Protein AF-A0A4R5AQW0-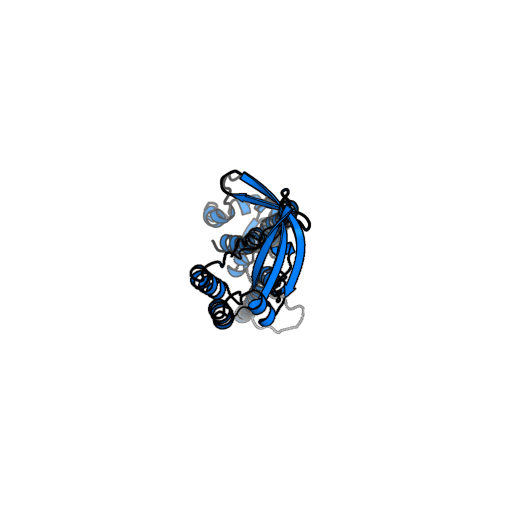F1 (afdb_monomer)

Organism: NCBI:txid705336

Solvent-accessible surface area (backbone atoms only — not comparable to full-atom values): 17988 Å² total; per-residue (Å²): 107,70,70,56,51,51,50,50,62,63,46,45,57,55,53,49,54,60,71,70,40,85,82,64,54,72,66,58,53,50,68,53,48,53,55,51,53,49,48,66,60,48,47,62,52,49,53,45,39,51,28,26,30,75,65,12,25,37,74,69,36,50,72,71,39,31,26,39,14,22,55,91,70,68,70,46,50,48,32,64,71,30,39,45,58,43,71,71,70,82,83,64,92,56,94,53,61,87,72,50,57,78,68,48,36,73,80,29,90,87,74,52,35,26,71,44,27,61,71,31,48,29,35,77,41,70,57,69,70,75,76,74,75,76,80,83,80,70,94,72,70,97,63,86,83,56,70,66,63,59,53,49,51,46,53,56,48,52,52,53,50,50,53,50,51,53,50,51,50,48,52,52,48,53,49,49,51,50,62,67,41,46,61,56,51,50,50,52,58,68,56,52,75,65,65,74,69,70,74,66,94,46,70,68,75,81,38,96,44,95,50,51,46,77,50,76,58,96,93,42,78,50,59,29,37,60,76,48,74,47,77,28,85,30,48,66,40,38,43,72,73,39,93,44,73,67,49,34,53,41,43,61,74,41,44,35,45,14,24,39,42,37,36,29,32,36,87,87,69,46,49,36,53,42,55,50,77,39,44,92,43,71,66,38,47,54,51,40,54,62,59,52,72,74,55,78,82,79,78,57,97,69,86,50,63,77,55,88,61,128

Radius of gyration: 38.66 Å; Cα contacts (8 Å, |Δi|>4): 312; chains: 1; bounding box: 89×37×103 Å

Sequence (310 aa):
MVAFLVVLAAVSPVYAVVLLADGASATVIVWVTLPIVLVGMVCPFLLRVGGIVWWGCTIGQRVAGIRVVQEEDGTRAPGWRRSFRRYVLPRSTSSFALISDPWQHRDDKRLGQCLHDRRANTVVVRAQAPPAPAESGRLSAVGTPGSFAADDHVRRWEARERKRRTALGSVLGTLGVAVLSAPFAAVLLRSGSSSFGEPAFEVNTFYDDDVRFENRFGGRSETYERTAAKVLDDEEGCLAGAASGQARDVLRRDGCEGRIEVAFRTMGGVLVSSHVLKFADAASAGDARRRLRHTEPISSSGGLSDAVVL

pLDDT: mean 73.28, std 16.48, range [36.66, 96.0]

Structure (mmCIF, N/CA/C/O backbone):
data_AF-A0A4R5AQW0-F1
#
_entry.id   AF-A0A4R5AQW0-F1
#
loop_
_atom_site.group_PDB
_atom_site.id
_atom_site.type_symbol
_atom_site.label_atom_id
_atom_site.label_alt_id
_atom_site.label_comp_id
_atom_site.label_asym_id
_atom_site.label_entity_id
_atom_site.label_seq_id
_atom_site.pdbx_PDB_ins_code
_atom_site.Cartn_x
_atom_site.Cartn_y
_atom_site.Cartn_z
_atom_site.occupancy
_atom_site.B_iso_or_equiv
_atom_site.auth_seq_id
_atom_site.auth_comp_id
_atom_site.auth_asym_id
_atom_site.auth_atom_id
_atom_site.pdbx_PDB_model_num
ATOM 1 N N . MET A 1 1 ? -0.539 -8.806 22.944 1.00 37.59 1 MET A N 1
ATOM 2 C CA . MET A 1 1 ? -0.574 -9.511 21.644 1.00 37.59 1 MET A CA 1
ATOM 3 C C . MET A 1 1 ? -1.529 -8.860 20.646 1.00 37.59 1 MET A C 1
ATOM 5 O O . MET A 1 1 ? -1.038 -8.355 19.655 1.00 37.59 1 MET A O 1
ATOM 9 N N . VAL A 1 2 ? -2.842 -8.762 20.908 1.00 42.22 2 VAL A N 1
ATOM 10 C CA . VAL A 1 2 ? -3.813 -8.169 19.951 1.00 42.22 2 VAL A CA 1
ATOM 11 C C . VAL A 1 2 ? -3.494 -6.713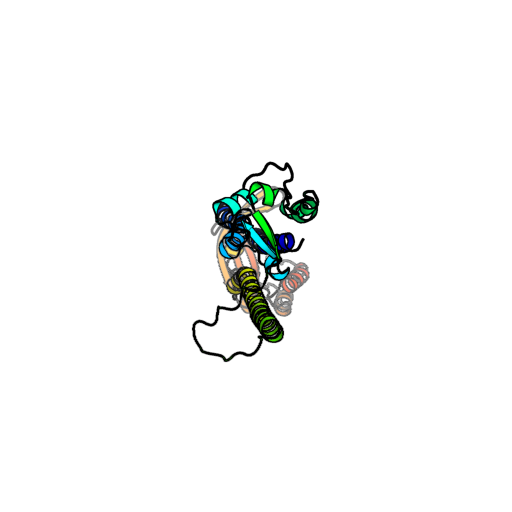 19.587 1.00 42.22 2 VAL A C 1
ATOM 13 O O . VAL A 1 2 ? -3.417 -6.391 18.414 1.00 42.22 2 VAL A O 1
ATOM 16 N N . ALA A 1 3 ? -3.215 -5.842 20.563 1.00 46.69 3 ALA A N 1
ATOM 17 C CA . ALA A 1 3 ? -2.832 -4.452 20.276 1.00 46.69 3 ALA A CA 1
ATOM 18 C C . ALA A 1 3 ? -1.516 -4.342 19.479 1.00 46.69 3 ALA A C 1
ATOM 20 O O . ALA A 1 3 ? -1.390 -3.480 18.621 1.00 46.69 3 ALA A O 1
ATOM 21 N N . PHE A 1 4 ? -0.564 -5.246 19.727 1.00 45.44 4 PHE A N 1
ATOM 22 C CA . PHE A 1 4 ? 0.693 -5.322 18.979 1.00 45.44 4 PHE A CA 1
ATOM 23 C C . PHE A 1 4 ? 0.454 -5.788 17.539 1.00 45.44 4 PHE A C 1
ATOM 25 O O . PHE A 1 4 ? 0.972 -5.172 16.622 1.00 45.44 4 PHE A O 1
ATOM 32 N N . LEU A 1 5 ? -0.399 -6.797 17.330 1.00 49.59 5 LEU A N 1
ATOM 33 C CA . LEU A 1 5 ? -0.810 -7.254 15.999 1.00 49.59 5 LEU A CA 1
ATOM 34 C C . LEU A 1 5 ? -1.594 -6.185 15.232 1.00 49.59 5 LEU A C 1
ATOM 36 O O . LEU A 1 5 ? -1.398 -6.054 14.034 1.00 49.59 5 LEU A O 1
ATOM 40 N N . VAL A 1 6 ? -2.430 -5.389 15.905 1.00 55.88 6 VAL A N 1
ATOM 41 C CA . VAL A 1 6 ? -3.140 -4.258 15.284 1.00 55.88 6 VAL A CA 1
ATOM 42 C C . VAL A 1 6 ? -2.162 -3.167 14.854 1.00 55.88 6 VAL A C 1
ATOM 44 O O . VAL A 1 6 ? -2.287 -2.652 13.751 1.00 55.88 6 VAL A O 1
ATOM 47 N N . VAL A 1 7 ? -1.162 -2.842 15.678 1.00 57.59 7 VAL A N 1
ATOM 48 C CA . VAL A 1 7 ? -0.108 -1.886 15.302 1.00 57.59 7 VAL A CA 1
ATOM 49 C C . VAL A 1 7 ? 0.741 -2.440 14.157 1.00 57.59 7 VAL A C 1
ATOM 51 O O . VAL A 1 7 ? 0.992 -1.728 13.196 1.00 57.59 7 VAL A O 1
ATOM 54 N N . LEU A 1 8 ? 1.128 -3.714 14.203 1.00 55.62 8 LEU A N 1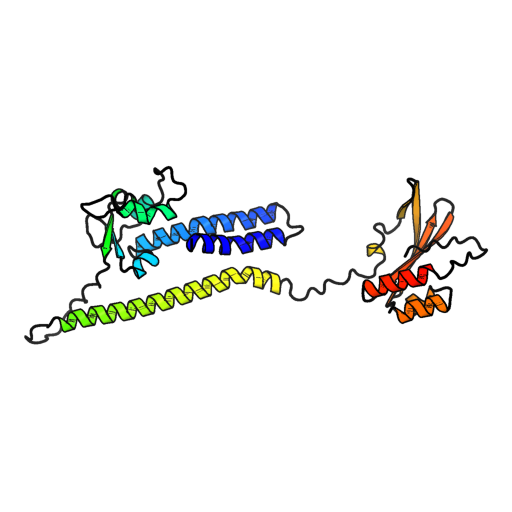
ATOM 55 C CA . LEU A 1 8 ? 1.942 -4.346 13.164 1.00 55.62 8 LEU A CA 1
ATOM 56 C C . LEU A 1 8 ? 1.177 -4.465 11.835 1.00 55.62 8 LEU A C 1
ATOM 58 O O . LEU A 1 8 ? 1.738 -4.181 10.785 1.00 55.62 8 LEU A O 1
ATOM 62 N N . ALA A 1 9 ? -0.120 -4.777 11.882 1.00 57.00 9 ALA A N 1
ATOM 63 C CA . ALA A 1 9 ? -1.012 -4.776 10.723 1.00 57.00 9 ALA A CA 1
ATOM 64 C C . ALA A 1 9 ? -1.325 -3.362 10.206 1.00 57.00 9 ALA A C 1
ATOM 66 O O . ALA A 1 9 ? -1.586 -3.205 9.022 1.00 57.00 9 ALA A O 1
ATOM 67 N N . ALA A 1 10 ? -1.279 -2.331 11.056 1.00 59.00 10 ALA A N 1
ATOM 68 C CA . ALA A 1 10 ? -1.427 -0.935 10.639 1.00 59.00 10 ALA A CA 1
ATOM 69 C C . ALA A 1 10 ? -0.134 -0.345 10.052 1.00 59.00 10 ALA A C 1
ATOM 71 O O . ALA A 1 10 ? -0.189 0.513 9.178 1.00 59.00 10 ALA A O 1
ATOM 72 N N . VAL A 1 11 ? 1.029 -0.818 10.507 1.00 61.03 11 VAL A N 1
ATOM 73 C CA . VAL A 1 11 ? 2.354 -0.383 10.035 1.00 61.03 11 VAL A CA 1
ATOM 74 C C . VAL A 1 11 ? 2.819 -1.198 8.816 1.00 61.03 11 VAL A C 1
ATOM 76 O O . VAL A 1 11 ? 3.555 -0.687 7.978 1.00 61.03 11 VAL A O 1
ATOM 79 N N . SER A 1 12 ? 2.348 -2.436 8.650 1.00 64.94 12 SER A N 1
ATOM 80 C CA . SER A 1 12 ? 2.684 -3.316 7.517 1.00 64.94 12 SER A CA 1
ATOM 81 C C . SER A 1 12 ? 2.346 -2.732 6.129 1.00 64.94 12 SER A C 1
ATOM 83 O O . SER A 1 12 ? 3.207 -2.820 5.253 1.00 64.94 12 SER A O 1
ATOM 85 N N . PRO A 1 13 ? 1.195 -2.066 5.904 1.00 62.44 13 PRO A N 1
ATOM 86 C CA . PRO A 1 13 ? 0.902 -1.390 4.641 1.00 62.44 13 PRO A CA 1
ATOM 87 C C . PRO A 1 13 ? 1.877 -0.246 4.350 1.00 62.44 13 PRO A C 1
ATOM 89 O O . PRO A 1 13 ? 2.212 -0.006 3.198 1.00 62.44 13 PRO A O 1
ATOM 92 N N . VAL A 1 14 ? 2.377 0.435 5.388 1.00 60.66 14 VAL A N 1
ATOM 93 C CA . VAL A 1 14 ? 3.377 1.506 5.249 1.00 60.66 14 VAL A CA 1
ATOM 94 C C . VAL A 1 14 ? 4.700 0.931 4.760 1.00 60.66 14 VAL A C 1
ATOM 96 O O . VAL A 1 14 ? 5.293 1.468 3.832 1.00 60.66 14 VAL A O 1
ATOM 99 N N . TYR A 1 15 ? 5.130 -0.193 5.336 1.00 61.12 15 TYR A N 1
ATOM 100 C CA . TYR A 1 15 ? 6.309 -0.916 4.860 1.00 61.12 15 TYR A CA 1
ATOM 101 C C . TYR A 1 15 ? 6.132 -1.415 3.425 1.00 61.12 15 TYR A C 1
ATOM 103 O O . TYR A 1 15 ? 7.055 -1.281 2.633 1.00 61.12 15 TYR A O 1
ATOM 111 N N . ALA A 1 16 ? 4.954 -1.930 3.069 1.00 61.50 16 ALA A N 1
ATOM 112 C CA . ALA A 1 16 ? 4.670 -2.369 1.705 1.00 61.50 16 ALA A CA 1
ATOM 113 C C . ALA A 1 16 ? 4.720 -1.205 0.701 1.00 61.50 16 ALA A C 1
ATOM 115 O O . ALA A 1 16 ? 5.332 -1.344 -0.349 1.00 61.50 16 ALA A O 1
ATOM 116 N N . VAL A 1 17 ? 4.153 -0.040 1.033 1.00 62.12 17 VAL A N 1
ATOM 117 C CA . VAL A 1 17 ? 4.200 1.157 0.171 1.00 62.12 17 VAL A CA 1
ATOM 118 C C . VAL A 1 17 ? 5.627 1.685 0.011 1.00 62.12 17 VAL A C 1
ATOM 120 O O . VAL A 1 17 ? 5.999 2.086 -1.085 1.00 62.12 17 VAL A O 1
ATOM 123 N N . VAL A 1 18 ? 6.440 1.662 1.071 1.00 62.09 18 VAL A N 1
ATOM 124 C CA . VAL A 1 18 ? 7.854 2.070 1.001 1.00 62.09 18 VAL A CA 1
ATOM 125 C C . VAL A 1 18 ? 8.688 1.079 0.186 1.00 62.09 18 VAL A C 1
ATOM 127 O O . VAL A 1 18 ? 9.549 1.509 -0.570 1.00 62.09 18 VAL A O 1
ATOM 130 N N . LEU A 1 19 ? 8.423 -0.226 0.306 1.00 62.66 19 LEU A N 1
ATOM 131 C CA . LEU A 1 19 ? 9.128 -1.273 -0.444 1.00 62.66 19 LEU A CA 1
ATOM 132 C C . LEU A 1 19 ? 8.711 -1.350 -1.919 1.00 62.66 19 LEU A C 1
ATOM 134 O O . LEU A 1 19 ? 9.511 -1.774 -2.740 1.00 62.66 19 LEU A O 1
ATOM 138 N N . LEU A 1 20 ? 7.477 -0.965 -2.256 1.00 63.91 20 LEU A N 1
ATOM 139 C CA . LEU A 1 20 ? 6.964 -0.970 -3.634 1.00 63.91 20 LEU A CA 1
ATOM 140 C C . LEU A 1 20 ? 7.275 0.321 -4.401 1.00 63.91 20 LEU A C 1
ATOM 142 O O . LEU A 1 20 ? 7.032 0.395 -5.603 1.00 63.91 20 LEU A O 1
ATOM 146 N N . ALA A 1 21 ? 7.781 1.349 -3.723 1.00 65.81 21 ALA A N 1
ATOM 147 C CA . ALA A 1 21 ? 8.131 2.616 -4.340 1.00 65.81 21 ALA A CA 1
ATOM 148 C C . ALA A 1 21 ? 9.601 2.624 -4.787 1.00 65.81 21 ALA A C 1
ATOM 150 O O . ALA A 1 21 ? 10.400 3.425 -4.295 1.00 65.81 21 ALA A O 1
ATOM 151 N N . ASP A 1 22 ? 9.951 1.753 -5.736 1.00 56.34 22 ASP A N 1
ATOM 152 C CA . ASP A 1 22 ? 11.214 1.870 -6.468 1.00 56.34 22 ASP A CA 1
ATOM 153 C C . ASP A 1 22 ? 11.232 3.235 -7.179 1.00 56.34 22 ASP A C 1
ATOM 155 O O . ASP A 1 22 ? 10.444 3.505 -8.084 1.00 56.34 22 ASP A O 1
ATOM 159 N N . GLY A 1 23 ? 12.080 4.148 -6.697 1.00 63.81 23 GLY A N 1
ATOM 160 C CA . GLY A 1 23 ? 12.213 5.512 -7.224 1.00 63.81 23 GLY A CA 1
ATOM 161 C C . GLY A 1 23 ? 11.560 6.626 -6.396 1.00 63.81 23 GLY A C 1
ATOM 162 O O . GLY A 1 23 ? 11.672 7.795 -6.772 1.00 63.81 23 GLY A O 1
ATOM 163 N N . ALA A 1 24 ? 10.925 6.338 -5.252 1.00 65.56 24 ALA A N 1
ATOM 164 C CA . ALA A 1 24 ? 10.517 7.415 -4.347 1.00 65.56 24 ALA A CA 1
ATOM 165 C C . ALA A 1 24 ? 11.749 8.100 -3.739 1.00 65.56 24 ALA A C 1
ATOM 167 O O . ALA A 1 24 ? 12.610 7.460 -3.135 1.00 65.56 24 ALA A O 1
ATOM 168 N N . SER A 1 25 ? 11.820 9.428 -3.859 1.00 75.12 25 SER A N 1
ATOM 169 C CA . SER A 1 25 ? 12.875 10.189 -3.195 1.00 75.12 25 SER A CA 1
ATOM 170 C C . SER A 1 25 ? 12.789 9.989 -1.678 1.00 75.12 25 SER A C 1
ATOM 172 O O . SER A 1 25 ? 11.696 9.921 -1.104 1.00 75.12 25 SER A O 1
ATOM 174 N N . ALA A 1 26 ? 13.944 9.922 -1.008 1.00 73.81 26 ALA A N 1
ATOM 175 C CA . ALA A 1 26 ? 14.030 9.734 0.445 1.00 73.81 26 ALA A CA 1
ATOM 176 C C . ALA A 1 26 ? 13.137 10.723 1.223 1.00 73.81 26 ALA A C 1
ATOM 178 O O . ALA A 1 26 ? 12.555 10.381 2.252 1.00 73.81 26 ALA A O 1
ATOM 179 N N . THR A 1 27 ? 12.957 11.929 0.683 1.00 74.62 27 THR A N 1
ATOM 180 C CA . THR A 1 27 ? 12.070 12.968 1.209 1.00 74.62 27 THR A CA 1
ATOM 181 C C . THR A 1 27 ? 10.608 12.513 1.279 1.00 74.62 27 THR A C 1
ATOM 183 O O . THR A 1 27 ? 9.972 12.691 2.315 1.00 74.62 27 THR A O 1
ATOM 186 N N . VAL A 1 28 ? 10.069 11.888 0.226 1.00 72.06 28 VAL A N 1
ATOM 187 C CA . VAL A 1 28 ? 8.672 11.409 0.201 1.00 72.06 28 VAL A CA 1
ATOM 188 C C . VAL A 1 28 ? 8.462 10.306 1.234 1.00 72.06 28 VAL A C 1
ATOM 190 O O . VAL A 1 28 ? 7.475 10.330 1.969 1.00 72.06 28 VAL A O 1
ATOM 193 N N . ILE A 1 29 ? 9.421 9.384 1.351 1.00 72.12 29 ILE A N 1
ATOM 194 C CA . ILE A 1 29 ? 9.368 8.303 2.340 1.00 72.12 29 ILE A CA 1
ATOM 195 C C . ILE A 1 29 ? 9.302 8.887 3.753 1.00 72.12 29 ILE A C 1
ATOM 197 O O . ILE A 1 29 ? 8.426 8.501 4.523 1.00 72.12 29 ILE A O 1
ATOM 201 N N . VAL A 1 30 ? 10.157 9.856 4.096 1.00 75.44 30 VAL A N 1
ATOM 202 C CA . VAL A 1 30 ? 10.163 10.485 5.430 1.00 75.44 30 VAL A CA 1
ATOM 203 C C . VAL A 1 30 ? 8.849 11.218 5.719 1.00 75.44 30 VAL A C 1
ATOM 205 O O . VAL A 1 30 ? 8.270 11.029 6.789 1.00 75.44 30 VAL A O 1
ATOM 208 N N . TRP A 1 31 ? 8.339 12.004 4.767 1.00 73.56 31 TRP A N 1
ATOM 209 C CA . TRP A 1 31 ? 7.099 12.767 4.955 1.00 73.56 31 TRP A CA 1
ATOM 210 C C . TRP A 1 31 ? 5.847 11.898 5.070 1.00 73.56 31 TRP A C 1
ATOM 212 O O . TRP A 1 31 ? 4.882 12.329 5.693 1.00 73.56 31 TRP A O 1
ATOM 222 N N . VAL A 1 32 ? 5.848 10.685 4.515 1.00 71.56 32 VAL A N 1
ATOM 223 C CA . VAL A 1 32 ? 4.720 9.748 4.637 1.00 71.56 32 VAL A CA 1
ATOM 224 C C . VAL A 1 32 ? 4.870 8.857 5.870 1.00 71.56 32 VAL A C 1
ATOM 226 O O . VAL A 1 32 ? 3.918 8.674 6.627 1.00 71.56 32 VAL A O 1
ATOM 229 N N . THR A 1 33 ? 6.063 8.318 6.116 1.00 70.19 33 THR A N 1
ATOM 230 C CA . THR A 1 33 ? 6.290 7.374 7.220 1.00 70.19 33 THR A CA 1
ATOM 231 C C . THR A 1 33 ? 6.216 8.047 8.585 1.00 70.19 33 THR A C 1
ATOM 233 O O . THR A 1 33 ? 5.568 7.510 9.486 1.00 70.19 33 THR A O 1
ATOM 236 N N . LEU A 1 34 ? 6.814 9.232 8.751 1.00 74.50 34 LEU A N 1
ATOM 237 C CA . LEU A 1 34 ? 6.892 9.900 10.050 1.00 74.50 34 LEU A CA 1
ATOM 238 C C . LEU A 1 34 ? 5.502 10.237 10.628 1.00 74.50 34 LEU A C 1
ATOM 240 O O . LEU A 1 34 ? 5.255 9.873 11.782 1.00 74.50 34 LEU A O 1
ATOM 244 N N . PRO A 1 35 ? 4.555 10.844 9.880 1.00 72.50 35 PRO A N 1
ATOM 245 C CA . PRO A 1 35 ? 3.215 11.103 10.399 1.00 72.50 35 PRO A CA 1
ATOM 246 C C . PRO A 1 35 ? 2.447 9.824 10.700 1.00 72.50 35 PRO A C 1
ATOM 248 O O . PRO A 1 35 ? 1.750 9.777 11.707 1.00 72.50 35 PRO A O 1
ATOM 251 N N . ILE A 1 36 ? 2.577 8.777 9.877 1.00 74.88 36 ILE A N 1
ATOM 252 C CA . ILE A 1 36 ? 1.848 7.525 10.114 1.00 74.88 36 ILE A CA 1
ATOM 253 C C . ILE A 1 36 ? 2.347 6.848 11.388 1.00 74.88 36 ILE A C 1
ATOM 255 O O . ILE A 1 36 ? 1.540 6.410 12.207 1.00 74.88 36 ILE A O 1
ATOM 259 N N . VAL A 1 37 ? 3.663 6.812 11.600 1.00 72.25 37 VAL A N 1
ATOM 260 C CA . VAL A 1 37 ? 4.253 6.299 12.840 1.00 72.25 37 VAL A CA 1
ATOM 261 C C . VAL A 1 37 ? 3.799 7.141 14.035 1.00 72.25 37 VAL A C 1
ATOM 263 O O . VAL A 1 37 ? 3.365 6.586 15.047 1.00 72.25 37 VAL A O 1
ATOM 266 N N . LEU A 1 38 ? 3.822 8.471 13.912 1.00 74.00 38 LEU A N 1
ATOM 267 C CA . LEU A 1 38 ? 3.390 9.381 14.973 1.00 74.00 38 LEU A CA 1
ATOM 268 C C . LEU A 1 38 ? 1.904 9.190 15.316 1.00 74.00 38 LEU A C 1
ATOM 270 O O . LEU A 1 38 ? 1.560 9.031 16.483 1.00 74.00 38 LEU A O 1
ATOM 274 N N . VAL A 1 39 ? 1.028 9.120 14.314 1.00 74.75 39 VAL A N 1
ATOM 275 C CA . VAL A 1 39 ? -0.406 8.834 14.474 1.00 74.75 39 VAL A CA 1
ATOM 276 C C . VAL A 1 39 ? -0.610 7.447 15.086 1.00 74.75 39 VAL A C 1
ATOM 278 O O . VAL A 1 39 ? -1.370 7.307 16.043 1.00 74.75 39 VAL A O 1
ATOM 281 N N . GLY A 1 40 ? 0.115 6.432 14.613 1.00 71.25 40 GLY A N 1
ATOM 282 C CA . GLY A 1 40 ? 0.054 5.062 15.123 1.00 71.25 40 GLY A CA 1
ATOM 283 C C . GLY A 1 40 ? 0.466 4.934 16.592 1.00 71.25 40 GLY A C 1
ATOM 284 O O . GLY A 1 40 ? -0.117 4.131 17.319 1.00 71.25 40 GLY A O 1
ATOM 285 N N . MET A 1 41 ? 1.414 5.750 17.062 1.00 72.50 41 MET A N 1
ATOM 286 C CA . MET A 1 41 ? 1.800 5.797 18.477 1.00 72.50 41 MET A CA 1
ATOM 287 C C . MET A 1 41 ? 0.848 6.654 19.323 1.00 72.50 41 MET A C 1
ATOM 289 O O . MET A 1 41 ? 0.464 6.259 20.427 1.00 72.50 41 MET A O 1
ATOM 293 N N . VAL A 1 42 ? 0.452 7.827 18.822 1.00 75.75 42 VAL A N 1
ATOM 294 C CA . VAL A 1 42 ? -0.292 8.833 19.593 1.00 75.75 42 VAL A CA 1
ATOM 295 C C . VAL A 1 42 ? -1.786 8.506 19.671 1.00 75.75 42 VAL A C 1
ATOM 297 O O . VAL A 1 42 ? -2.387 8.648 20.738 1.00 75.75 42 VAL A O 1
ATOM 300 N N . CYS A 1 43 ? -2.412 8.023 18.595 1.00 77.69 43 CYS A N 1
ATOM 301 C CA . CYS A 1 43 ? -3.856 7.767 18.576 1.00 77.69 43 CYS A CA 1
ATOM 302 C C . CYS A 1 43 ? -4.316 6.716 19.596 1.00 77.69 43 CYS A C 1
ATOM 304 O O . CYS A 1 43 ? -5.267 7.007 20.323 1.00 77.69 43 CYS A O 1
ATOM 306 N N . PRO A 1 44 ? -3.684 5.533 19.735 1.00 76.75 44 PRO A N 1
ATOM 307 C CA . PRO A 1 44 ? -4.099 4.556 20.743 1.00 76.75 44 PRO A CA 1
ATOM 308 C C . PRO A 1 44 ? -4.009 5.117 22.163 1.00 76.75 44 PRO A C 1
ATOM 310 O O . PRO A 1 44 ? -4.878 4.855 22.999 1.00 76.75 44 PRO A O 1
ATOM 313 N N . PHE A 1 45 ? -2.983 5.929 22.425 1.00 77.88 45 PHE A N 1
ATOM 314 C CA . PHE A 1 45 ? -2.805 6.607 23.698 1.00 77.88 45 PHE A CA 1
ATOM 315 C C . PHE A 1 45 ? -3.931 7.615 23.960 1.00 77.88 45 PHE A C 1
ATOM 317 O O . PHE A 1 45 ? -4.583 7.550 25.004 1.00 77.88 45 PHE A O 1
ATOM 324 N N . LEU A 1 46 ? -4.223 8.492 22.995 1.00 80.50 46 LEU A N 1
ATOM 325 C CA . LEU A 1 46 ? -5.303 9.476 23.101 1.00 80.50 46 LEU A CA 1
ATOM 326 C C . LEU A 1 46 ? -6.683 8.822 23.210 1.00 80.50 46 LEU A C 1
ATOM 328 O O . LEU A 1 46 ? -7.495 9.273 24.010 1.00 80.50 46 LEU A O 1
ATOM 332 N N . LEU A 1 47 ? -6.945 7.737 22.478 1.00 80.81 47 LEU A N 1
ATOM 333 C CA . LEU A 1 47 ? -8.197 6.980 22.580 1.00 80.81 47 LEU A CA 1
ATOM 334 C C . LEU A 1 47 ? -8.355 6.345 23.962 1.00 80.81 47 LEU A C 1
ATOM 336 O O . LEU A 1 47 ? -9.443 6.370 24.541 1.00 80.81 47 LEU A O 1
ATOM 340 N N . ARG A 1 48 ? -7.267 5.804 24.523 1.00 83.06 48 ARG A N 1
ATOM 341 C CA . ARG A 1 48 ? -7.270 5.226 25.869 1.00 83.06 48 ARG A CA 1
ATOM 342 C C . ARG A 1 48 ? -7.519 6.295 26.931 1.00 83.06 48 ARG A C 1
ATOM 344 O O . ARG A 1 48 ? -8.395 6.111 27.775 1.00 83.06 48 ARG A O 1
ATOM 351 N N . VAL A 1 49 ? -6.777 7.403 26.878 1.00 84.81 49 VAL A N 1
ATOM 352 C CA . VAL A 1 49 ? -6.920 8.518 27.825 1.00 84.81 49 VAL A CA 1
ATOM 353 C C . VAL A 1 49 ? -8.299 9.153 27.678 1.00 84.81 49 VAL A C 1
ATOM 355 O O . VAL A 1 49 ? -9.036 9.205 28.656 1.00 84.81 49 VAL A O 1
ATOM 358 N N . GLY A 1 50 ? -8.693 9.552 26.470 1.00 84.75 50 GLY A N 1
ATOM 359 C CA . GLY A 1 50 ? -9.986 10.174 26.188 1.00 84.75 50 GLY A CA 1
ATOM 360 C C . GLY A 1 50 ? -11.166 9.307 26.627 1.00 84.75 50 GLY A C 1
ATOM 361 O O . GLY A 1 50 ? -12.092 9.810 27.260 1.00 84.75 50 GLY A O 1
ATOM 362 N N . GLY A 1 51 ? -11.094 7.990 26.407 1.00 84.12 51 GLY A N 1
ATOM 363 C CA . GLY A 1 51 ? -12.136 7.071 26.859 1.00 84.12 51 GLY A CA 1
ATOM 364 C C . GLY A 1 51 ? -12.304 7.038 28.381 1.00 84.12 51 GLY A C 1
ATOM 365 O O . GLY A 1 51 ? -13.424 7.075 28.893 1.00 84.12 51 GLY A O 1
ATOM 366 N N . ILE A 1 52 ? -11.196 7.055 29.123 1.00 86.19 52 ILE A N 1
ATOM 367 C CA . ILE A 1 52 ? -11.223 7.125 30.589 1.00 86.19 52 ILE A CA 1
ATOM 368 C C . ILE A 1 52 ? -11.705 8.500 31.068 1.00 86.19 52 ILE A C 1
ATOM 370 O O . ILE A 1 52 ? -12.466 8.576 32.029 1.00 86.19 52 ILE A O 1
ATOM 374 N N . VAL A 1 53 ? -11.320 9.584 30.396 1.00 86.06 53 VAL A N 1
ATOM 375 C CA . VAL A 1 53 ? -11.763 10.937 30.762 1.00 86.06 53 VAL A CA 1
ATOM 376 C C . VAL A 1 53 ? -13.276 11.075 30.612 1.00 86.06 53 VAL A C 1
ATOM 378 O O . VAL A 1 53 ? -13.918 11.625 31.502 1.00 86.06 53 VAL A O 1
ATOM 381 N N . TRP A 1 54 ? -13.840 10.588 29.504 1.00 83.50 54 TRP A N 1
ATOM 382 C CA . TRP A 1 54 ? -15.252 10.801 29.173 1.00 83.50 54 TRP A CA 1
ATOM 383 C C . TRP A 1 54 ? -16.183 9.760 29.789 1.00 83.50 54 TRP A C 1
ATOM 385 O O . TRP A 1 54 ? -17.282 10.100 30.219 1.00 83.50 54 TRP A O 1
ATOM 395 N N . TRP A 1 55 ? -15.762 8.495 29.848 1.00 81.25 55 TRP A N 1
ATOM 396 C CA . TRP A 1 55 ? -16.618 7.390 30.294 1.00 81.25 55 TRP A CA 1
ATOM 397 C C . TRP A 1 55 ? -16.116 6.695 31.556 1.00 81.25 55 TRP A C 1
ATOM 399 O O . TRP A 1 55 ? -16.734 5.730 32.007 1.00 81.25 55 TRP A O 1
ATOM 409 N N . GLY A 1 56 ? -14.975 7.119 32.105 1.00 85.06 56 GLY A N 1
ATOM 410 C CA . GLY A 1 56 ? -14.311 6.397 33.187 1.00 85.06 56 GLY A CA 1
ATOM 411 C C . GLY A 1 56 ? -13.809 5.019 32.758 1.00 85.06 56 GLY A C 1
ATOM 412 O O . GLY A 1 56 ? -13.350 4.262 33.592 1.00 85.06 56 GLY A O 1
ATOM 413 N N . CYS A 1 57 ? -13.893 4.619 31.490 1.00 86.56 57 CYS A N 1
ATOM 414 C CA . CYS A 1 57 ? -13.521 3.268 31.083 1.00 86.56 57 CYS A CA 1
ATOM 415 C C . CYS A 1 57 ? -12.987 3.229 29.653 1.00 86.56 57 CYS A C 1
ATOM 417 O O . CYS A 1 57 ? -13.451 3.933 28.759 1.00 86.56 57 CYS A O 1
ATOM 419 N N . THR A 1 58 ? -12.009 2.355 29.432 1.00 84.25 58 THR A N 1
ATOM 420 C CA . THR A 1 58 ? -11.624 1.913 28.086 1.00 84.25 58 THR A CA 1
ATOM 421 C C . THR A 1 58 ? -12.657 0.932 27.528 1.00 84.25 58 THR A C 1
ATOM 423 O O . THR A 1 58 ? -13.442 0.355 28.280 1.00 84.25 58 THR A O 1
ATOM 426 N N . ILE A 1 59 ? -12.635 0.676 26.214 1.00 75.00 59 ILE A N 1
ATOM 427 C CA . ILE A 1 59 ? -13.540 -0.299 25.575 1.00 75.00 59 ILE A CA 1
ATOM 428 C C . ILE A 1 59 ? -13.433 -1.679 26.250 1.00 75.00 59 ILE A C 1
ATOM 430 O O . ILE A 1 59 ? -14.453 -2.275 26.585 1.00 75.00 59 ILE A O 1
ATOM 434 N N . GLY A 1 60 ? -12.214 -2.158 26.527 1.00 72.56 60 GLY A N 1
ATOM 435 C CA . GLY A 1 60 ? -12.001 -3.442 27.208 1.00 72.56 60 GLY A CA 1
ATOM 436 C C . GLY A 1 60 ? -12.544 -3.460 28.641 1.00 72.56 60 GLY A C 1
ATOM 437 O O . GLY A 1 60 ? -13.228 -4.401 29.034 1.00 72.56 60 GLY A O 1
ATOM 438 N N . GLN A 1 61 ? -12.320 -2.384 29.399 1.00 78.88 61 GLN A N 1
ATOM 439 C CA . GLN A 1 61 ? -12.865 -2.225 30.755 1.00 78.88 61 GLN A CA 1
ATOM 440 C C . GLN A 1 61 ? -14.395 -2.180 30.757 1.00 78.88 61 GLN A C 1
ATOM 442 O O . GLN A 1 61 ? -15.043 -2.808 31.591 1.00 78.88 61 GLN A O 1
ATOM 447 N N . ARG A 1 62 ? -14.985 -1.510 29.768 1.00 78.44 62 ARG A N 1
ATOM 448 C CA . ARG A 1 62 ? -16.433 -1.452 29.584 1.00 78.44 62 ARG A CA 1
ATOM 449 C C . ARG A 1 62 ? -17.019 -2.833 29.307 1.00 78.44 62 ARG A C 1
ATOM 451 O O . ARG A 1 62 ? -18.049 -3.177 29.882 1.00 78.44 62 ARG A O 1
ATOM 458 N N . VAL A 1 63 ? -16.352 -3.643 28.481 1.00 70.44 63 VAL A N 1
ATOM 459 C CA . VAL A 1 63 ? -16.740 -5.044 28.240 1.00 70.44 63 VAL A CA 1
ATOM 460 C C . VAL A 1 63 ? -16.677 -5.858 29.532 1.00 70.44 63 VAL A C 1
ATOM 462 O O . VAL A 1 63 ? -17.639 -6.560 29.838 1.00 70.44 63 VAL A O 1
ATOM 465 N N . ALA A 1 64 ? -15.614 -5.685 30.320 1.00 72.25 64 ALA A N 1
ATOM 466 C CA . ALA A 1 64 ? -15.439 -6.319 31.627 1.00 72.25 64 ALA A CA 1
ATOM 467 C C . ALA A 1 64 ? -16.361 -5.759 32.733 1.00 72.25 64 ALA A C 1
ATOM 469 O O . ALA A 1 64 ? -16.327 -6.242 33.862 1.00 72.25 64 ALA A O 1
ATOM 470 N N . GLY A 1 65 ? -17.197 -4.757 32.432 1.00 76.88 65 GLY A N 1
ATOM 471 C CA . GLY A 1 65 ? -18.115 -4.164 33.403 1.00 76.88 65 GLY A CA 1
ATOM 472 C C . GLY A 1 65 ? -17.393 -3.443 34.540 1.00 76.88 65 GLY A C 1
ATOM 473 O O . GLY A 1 65 ? -17.877 -3.445 35.668 1.00 76.88 65 GLY A O 1
ATOM 474 N N . ILE A 1 66 ? -16.237 -2.843 34.260 1.00 83.81 66 ILE A N 1
ATOM 475 C CA . ILE A 1 66 ? -15.445 -2.075 35.222 1.00 83.81 66 ILE A CA 1
ATOM 476 C C . ILE A 1 66 ? -15.277 -0.631 34.748 1.00 83.81 66 ILE A C 1
ATOM 478 O O . ILE A 1 66 ? -15.166 -0.351 33.552 1.00 83.81 66 ILE A O 1
ATOM 482 N N . ARG A 1 67 ? -15.256 0.297 35.704 1.00 88.75 67 ARG A N 1
ATOM 483 C CA . ARG A 1 67 ? -15.025 1.722 35.473 1.00 88.75 67 ARG A CA 1
ATOM 484 C C . ARG A 1 67 ? -14.026 2.270 36.483 1.00 88.75 67 ARG A C 1
ATOM 486 O O . ARG A 1 67 ? -14.024 1.898 37.648 1.00 88.75 67 ARG A O 1
ATOM 493 N N . VAL A 1 68 ? -13.193 3.174 36.017 1.00 89.81 68 VAL A N 1
ATOM 494 C CA . VAL A 1 68 ? -12.277 4.006 36.779 1.00 89.81 68 VAL A CA 1
ATOM 495 C C . VAL A 1 68 ? -13.035 5.238 37.251 1.00 89.81 68 VAL A C 1
ATOM 497 O O . VAL A 1 68 ? -13.586 5.993 36.447 1.00 89.81 68 VAL A O 1
ATOM 500 N N . VAL A 1 69 ? -13.030 5.456 38.556 1.00 90.38 69 VAL A N 1
ATOM 501 C CA . VAL A 1 69 ? -13.618 6.629 39.203 1.00 90.38 69 VAL A CA 1
ATOM 502 C C . VAL A 1 69 ? -12.586 7.306 40.090 1.00 90.38 69 VAL A C 1
ATOM 504 O O . VAL A 1 69 ? -11.539 6.738 40.398 1.00 90.38 69 VAL A O 1
ATOM 507 N N . GLN A 1 70 ? -12.865 8.545 40.474 1.00 91.75 70 GLN A N 1
ATOM 508 C CA . GLN A 1 70 ? -12.074 9.261 41.472 1.00 91.75 70 GLN A CA 1
ATOM 509 C C . GLN A 1 70 ? -12.176 8.549 42.825 1.00 91.75 70 GLN A C 1
ATOM 511 O O . GLN A 1 70 ? -13.263 8.119 43.200 1.00 91.75 70 GLN A O 1
ATOM 516 N N . GLU A 1 71 ? -11.063 8.426 43.545 1.00 90.88 71 GLU A N 1
ATOM 517 C CA . GLU A 1 71 ? -11.034 7.803 44.877 1.00 90.88 71 GLU A CA 1
ATOM 518 C C . GLU A 1 71 ? -11.866 8.589 45.902 1.00 90.88 71 GLU A C 1
ATOM 520 O O . GLU A 1 71 ? -12.551 7.991 46.720 1.00 90.88 71 GLU A O 1
ATOM 525 N N . GLU A 1 72 ? -11.859 9.921 45.790 1.00 90.38 72 GLU A N 1
ATOM 526 C CA . GLU A 1 72 ? -12.579 10.856 46.668 1.00 90.38 72 GLU A CA 1
ATOM 527 C C . GLU A 1 72 ? -14.108 10.680 46.575 1.00 90.38 72 GLU A C 1
ATOM 529 O O . GLU A 1 72 ? -14.785 10.547 47.590 1.00 90.38 72 GLU A O 1
ATOM 534 N N . ASP A 1 73 ? -14.642 10.637 45.347 1.00 85.12 73 ASP A N 1
ATOM 535 C CA . ASP A 1 73 ? -16.090 10.645 45.083 1.00 85.12 73 ASP A CA 1
ATOM 536 C C . ASP A 1 73 ? -16.670 9.244 44.810 1.00 85.12 73 ASP A C 1
ATOM 538 O O . ASP A 1 73 ? -17.890 9.069 44.804 1.00 85.12 73 ASP A O 1
ATOM 542 N N . GLY A 1 74 ? -15.840 8.263 44.431 1.00 84.50 74 GLY A N 1
ATOM 543 C CA . GLY A 1 74 ? -16.250 6.903 44.031 1.00 84.50 74 GLY A CA 1
ATOM 544 C C . GLY A 1 74 ? -17.198 6.814 42.818 1.00 84.50 74 GLY A C 1
ATOM 545 O O . GLY A 1 74 ? -17.635 5.729 42.421 1.00 84.50 74 GLY A O 1
ATOM 546 N N . THR A 1 75 ? -17.553 7.948 42.209 1.00 80.94 75 THR A N 1
ATOM 547 C CA . THR A 1 75 ? -18.673 8.041 41.259 1.00 80.94 75 THR A CA 1
ATOM 548 C C . THR A 1 75 ? -18.324 8.775 39.972 1.00 80.94 75 THR A C 1
ATOM 550 O O . THR A 1 75 ? -18.786 8.371 38.903 1.00 80.94 75 THR A O 1
ATOM 553 N N . ARG A 1 76 ? -17.494 9.820 40.044 1.00 85.50 76 ARG A N 1
ATOM 554 C CA . ARG A 1 76 ? -17.133 10.650 38.888 1.00 85.50 76 ARG A CA 1
ATOM 555 C C . ARG A 1 76 ? -15.955 10.089 38.102 1.00 85.50 76 ARG A C 1
ATOM 557 O O . ARG A 1 76 ? -15.034 9.501 38.668 1.00 85.50 76 ARG A O 1
ATOM 564 N N . ALA A 1 77 ? -15.957 10.341 36.794 1.00 88.38 77 ALA A N 1
ATOM 565 C CA . ALA A 1 77 ? -14.815 10.063 35.932 1.00 88.38 77 ALA A CA 1
ATOM 566 C C . ALA A 1 77 ? -13.598 10.926 36.340 1.00 88.38 77 ALA A C 1
ATOM 568 O O . ALA A 1 77 ? -13.761 12.059 36.799 1.00 88.38 77 ALA A O 1
ATOM 569 N N . PRO A 1 78 ? -12.363 10.425 36.181 1.00 86.19 78 PRO A N 1
ATOM 570 C CA . PRO A 1 78 ? -11.157 11.057 36.726 1.00 86.19 78 PRO A CA 1
ATOM 571 C C . PRO A 1 78 ? -10.742 12.387 36.075 1.00 86.19 78 PRO A C 1
ATOM 573 O O . PRO A 1 78 ? -9.932 13.116 36.648 1.00 86.19 78 PRO A O 1
ATOM 576 N N . GLY A 1 79 ? -11.287 12.734 34.906 1.00 89.25 79 GLY A N 1
ATOM 577 C CA . GLY A 1 79 ? -10.905 13.941 34.167 1.00 89.25 79 GLY A CA 1
ATOM 578 C C . GLY A 1 79 ? -9.511 13.847 33.525 1.00 89.25 79 GLY A C 1
ATOM 579 O O . GLY A 1 79 ? -8.760 12.892 33.748 1.00 89.25 79 GLY A O 1
ATOM 580 N N . TRP A 1 80 ? -9.152 14.834 32.695 1.00 90.62 80 TRP A N 1
ATOM 581 C CA . TRP A 1 80 ? -7.927 14.807 31.876 1.00 90.62 80 TRP A CA 1
ATOM 582 C C . TRP A 1 80 ? -6.647 14.703 32.706 1.00 90.62 80 TRP A C 1
ATOM 584 O O . TRP A 1 80 ? -5.829 13.819 32.465 1.00 90.62 80 TRP A O 1
ATOM 594 N N . ARG A 1 81 ? -6.486 15.559 33.724 1.00 91.06 81 ARG A N 1
ATOM 595 C CA . ARG A 1 81 ? -5.256 15.638 34.530 1.00 91.06 81 ARG A CA 1
ATOM 596 C C . ARG A 1 81 ? -4.906 14.307 35.203 1.00 91.06 81 ARG A C 1
ATOM 598 O O . ARG A 1 81 ? -3.762 13.864 35.114 1.00 91.06 81 ARG A O 1
ATOM 605 N N . ARG A 1 82 ? -5.877 13.658 35.859 1.00 89.62 82 ARG A N 1
ATOM 606 C CA . ARG A 1 82 ? -5.664 12.366 36.537 1.00 89.62 82 ARG A CA 1
ATOM 607 C C . ARG A 1 82 ? -5.475 11.232 35.520 1.00 89.62 82 ARG A C 1
ATOM 609 O O . ARG A 1 82 ? -4.580 10.411 35.698 1.00 89.62 82 ARG A O 1
ATOM 616 N N . SER A 1 83 ? -6.213 11.249 34.407 1.00 88.38 83 SER A N 1
ATOM 617 C CA . SER A 1 83 ? -6.081 10.246 33.335 1.00 88.38 83 SER A CA 1
ATOM 618 C C . SER A 1 83 ? -4.722 10.295 32.631 1.00 88.38 83 SER A C 1
ATOM 620 O O . SER A 1 83 ? -4.115 9.253 32.412 1.00 88.38 83 SER A O 1
ATOM 622 N N . PHE A 1 84 ? -4.187 11.482 32.332 1.00 88.38 84 PHE A N 1
ATOM 623 C CA . PHE A 1 84 ? -2.826 11.612 31.803 1.00 88.38 84 PHE A CA 1
ATOM 624 C C . PHE A 1 84 ? -1.779 11.226 32.850 1.00 88.38 84 PHE A C 1
ATOM 626 O O . PHE A 1 84 ? -0.848 10.491 32.534 1.00 88.38 84 PHE A O 1
ATOM 633 N N . ARG A 1 85 ? -1.931 11.645 34.115 1.00 86.81 85 ARG A N 1
ATOM 634 C CA . ARG A 1 85 ? -0.993 11.276 35.193 1.00 86.81 85 ARG A CA 1
ATOM 635 C C . ARG A 1 85 ? -0.887 9.754 35.376 1.00 86.81 85 ARG A C 1
ATOM 637 O O . ARG A 1 85 ? 0.186 9.267 35.733 1.00 86.81 85 ARG A O 1
ATOM 644 N N . ARG A 1 86 ? -1.962 9.019 35.071 1.00 81.88 86 ARG A N 1
ATOM 645 C CA . ARG A 1 86 ? -2.004 7.552 35.052 1.00 81.88 86 ARG A CA 1
ATOM 646 C C . ARG A 1 86 ? -1.036 6.930 34.030 1.00 81.88 86 ARG A C 1
ATOM 648 O O . ARG A 1 86 ? -0.481 5.874 34.326 1.00 81.88 86 ARG A O 1
ATOM 655 N N . TYR A 1 87 ? -0.795 7.579 32.882 1.00 75.56 87 TYR A N 1
ATOM 656 C CA . TYR A 1 87 ? -0.080 6.982 31.739 1.00 75.56 87 TYR A CA 1
ATOM 657 C C . TYR A 1 87 ? 1.150 7.751 31.207 1.00 75.56 87 TYR A C 1
ATOM 659 O O . TYR A 1 87 ? 1.994 7.129 30.576 1.00 75.56 87 TYR A O 1
ATOM 667 N N . VAL A 1 88 ? 1.287 9.064 31.432 1.00 72.94 88 VAL A N 1
ATOM 668 C CA . VAL A 1 88 ? 2.330 9.905 30.787 1.00 72.94 88 VAL A CA 1
ATOM 669 C C . VAL A 1 88 ? 3.692 9.825 31.460 1.00 72.94 88 VAL A C 1
ATOM 671 O O . VAL A 1 88 ? 4.705 10.041 30.811 1.00 72.94 88 VAL A O 1
ATOM 674 N N . LEU A 1 89 ? 3.753 9.575 32.765 1.00 60.41 89 LEU A N 1
ATOM 675 C CA . LEU A 1 89 ? 5.000 9.765 33.502 1.00 60.41 89 LEU A CA 1
ATOM 676 C C . LEU A 1 89 ? 5.681 8.416 33.787 1.00 60.41 89 LEU A C 1
ATOM 678 O O . LEU A 1 89 ? 5.229 7.690 34.678 1.00 60.41 89 LEU A O 1
ATOM 682 N N . PRO A 1 90 ? 6.783 8.076 33.108 1.00 52.56 90 PRO A N 1
ATOM 683 C CA . PRO A 1 90 ? 7.520 6.858 33.377 1.00 52.56 90 PRO A CA 1
ATOM 684 C C . PRO A 1 90 ? 8.329 7.049 34.663 1.00 52.56 90 PRO A C 1
ATOM 686 O O . PRO A 1 90 ? 9.138 7.962 34.789 1.00 52.56 90 PRO A O 1
ATOM 689 N N . ARG A 1 91 ? 8.096 6.196 35.657 1.00 48.84 91 ARG A N 1
ATOM 690 C CA . ARG A 1 91 ? 9.102 5.915 36.699 1.00 48.84 91 ARG A CA 1
ATOM 691 C C . ARG A 1 91 ? 9.425 4.427 36.802 1.00 48.84 91 ARG A C 1
ATOM 693 O O . ARG A 1 91 ? 10.324 4.045 37.536 1.00 48.84 91 ARG A O 1
ATOM 700 N N . SER A 1 92 ? 8.695 3.600 36.055 1.00 49.53 92 SER A N 1
ATOM 701 C CA . SER A 1 92 ? 9.011 2.194 35.873 1.00 49.53 92 SER A CA 1
ATOM 702 C C . SER A 1 92 ? 9.948 2.090 34.677 1.00 49.53 92 SER A C 1
ATOM 704 O O . SER A 1 92 ? 9.612 2.540 33.586 1.00 49.53 92 SER A O 1
ATOM 706 N N . THR A 1 93 ? 11.112 1.492 34.893 1.00 47.09 93 THR A N 1
ATOM 707 C CA . THR A 1 93 ? 12.140 1.147 33.898 1.00 47.09 93 THR A CA 1
ATOM 708 C C . THR A 1 93 ? 11.668 0.135 32.840 1.00 47.09 93 THR A C 1
ATOM 710 O O . THR A 1 93 ? 12.461 -0.316 32.021 1.00 47.09 93 THR A O 1
ATOM 713 N N . SER A 1 94 ? 10.384 -0.238 32.836 1.00 46.75 94 SER A N 1
ATOM 714 C CA . SER A 1 94 ? 9.797 -1.155 31.865 1.00 46.75 94 SER A CA 1
ATOM 715 C C . SER A 1 94 ? 9.262 -0.390 30.657 1.00 46.75 94 SER A C 1
ATOM 717 O O . SER A 1 94 ? 8.191 0.219 30.703 1.00 46.75 94 SER A O 1
ATOM 719 N N . SER A 1 95 ? 9.965 -0.509 29.532 1.00 46.59 95 SER A N 1
ATOM 720 C CA . SER A 1 95 ? 9.515 -0.067 28.204 1.00 46.59 95 SER A CA 1
ATOM 721 C C . SER A 1 95 ? 8.230 -0.776 27.728 1.00 46.59 95 SER A C 1
ATOM 723 O O . SER A 1 95 ? 7.667 -0.411 26.700 1.00 46.59 95 SER A O 1
ATOM 725 N N . PHE A 1 96 ? 7.731 -1.768 28.481 1.00 51.81 96 PHE A N 1
ATOM 726 C CA . PHE A 1 96 ? 6.565 -2.595 28.154 1.00 51.81 96 PHE A CA 1
ATOM 727 C C . PHE A 1 96 ? 5.401 -2.415 29.143 1.00 51.81 96 PHE A C 1
ATOM 729 O O . PHE A 1 96 ? 4.697 -3.374 29.468 1.00 51.81 96 PHE A O 1
ATOM 736 N N . ALA A 1 97 ? 5.148 -1.181 29.596 1.00 50.00 97 ALA A N 1
ATOM 737 C CA . ALA A 1 97 ? 4.054 -0.850 30.521 1.00 50.00 97 ALA A CA 1
ATOM 738 C C . ALA A 1 97 ? 2.663 -1.368 30.077 1.00 50.00 97 ALA A C 1
ATOM 740 O O . ALA A 1 97 ? 1.791 -1.609 30.907 1.00 50.00 97 ALA A O 1
ATOM 741 N N . LEU A 1 98 ? 2.454 -1.603 28.775 1.00 50.81 98 LEU A N 1
ATOM 742 C CA . LEU A 1 98 ? 1.208 -2.163 28.238 1.00 50.81 98 LEU A CA 1
ATOM 743 C C . LEU A 1 98 ? 0.971 -3.643 28.589 1.00 50.81 98 LEU A C 1
ATOM 745 O O . LEU A 1 98 ? -0.172 -4.089 28.517 1.00 50.81 98 LEU A O 1
ATOM 749 N N . ILE A 1 99 ? 2.012 -4.406 28.940 1.00 48.19 99 ILE A N 1
ATOM 750 C CA . ILE A 1 99 ? 1.918 -5.854 29.210 1.00 48.19 99 ILE A CA 1
ATOM 751 C C . ILE A 1 99 ? 1.942 -6.145 30.715 1.00 48.19 99 ILE A C 1
ATOM 753 O O . ILE A 1 99 ? 1.306 -7.098 31.155 1.00 48.19 99 ILE A O 1
ATOM 757 N N . SER A 1 100 ? 2.617 -5.316 31.517 1.00 52.03 100 SER A N 1
ATOM 758 C CA . SER A 1 100 ? 2.734 -5.513 32.972 1.00 52.03 100 SER A CA 1
ATOM 759 C C . SER A 1 100 ? 1.513 -5.052 33.779 1.00 52.03 100 SER A C 1
ATOM 761 O O . SER A 1 100 ? 1.368 -5.432 34.940 1.00 52.03 100 SER A O 1
ATOM 763 N N . ASP A 1 101 ? 0.633 -4.252 33.170 1.00 52.88 101 ASP A N 1
ATOM 764 C CA . ASP A 1 101 ? -0.561 -3.647 33.789 1.00 52.88 101 ASP A CA 1
ATOM 765 C C . ASP A 1 101 ? -1.477 -4.671 34.519 1.00 52.88 101 ASP A C 1
ATOM 767 O O . ASP A 1 101 ? -1.914 -4.389 35.636 1.00 52.88 101 ASP A O 1
ATOM 771 N N . PRO A 1 102 ? -1.732 -5.894 33.992 1.00 52.38 102 PRO A N 1
ATOM 772 C CA . PRO A 1 102 ? -2.580 -6.878 34.673 1.00 52.38 102 PRO A CA 1
ATOM 773 C C . PRO A 1 102 ? -1.939 -7.487 35.928 1.00 52.38 102 PRO A C 1
ATOM 775 O O . PRO A 1 102 ? -2.650 -7.900 36.841 1.00 52.38 102 PRO A O 1
ATOM 778 N N . TRP A 1 103 ? -0.605 -7.567 35.984 1.00 53.72 103 TRP A N 1
ATOM 779 C CA . TRP A 1 103 ? 0.111 -8.233 37.079 1.00 53.72 103 TRP A CA 1
ATOM 780 C C . TRP A 1 103 ? 0.349 -7.308 38.277 1.00 53.72 103 TRP A C 1
ATOM 782 O O . TRP A 1 103 ? 0.359 -7.774 39.413 1.00 53.72 103 TRP A O 1
ATOM 792 N N . GLN A 1 104 ? 0.435 -5.993 38.057 1.00 55.41 104 GLN A N 1
ATOM 793 C CA . GLN A 1 104 ? 0.593 -4.999 39.131 1.00 55.41 104 GLN A CA 1
ATOM 794 C C . GLN A 1 104 ? -0.696 -4.710 39.924 1.00 55.41 104 GLN A C 1
ATOM 796 O O . GLN A 1 104 ? -0.675 -3.935 40.879 1.00 55.41 104 GLN A O 1
ATOM 801 N N . HIS A 1 105 ? -1.828 -5.321 39.559 1.00 53.84 105 HIS A N 1
ATOM 802 C CA . HIS A 1 105 ? -3.102 -5.168 40.272 1.00 53.84 105 HIS A CA 1
ATOM 803 C C . HIS A 1 105 ? -3.115 -5.863 41.652 1.00 53.84 105 HIS A C 1
ATOM 805 O O . HIS A 1 105 ? -3.997 -5.593 42.460 1.00 53.84 105 HIS A O 1
ATOM 811 N N . ARG A 1 106 ? -2.145 -6.746 41.947 1.00 55.78 106 ARG A N 1
ATOM 812 C CA . ARG A 1 106 ? -2.170 -7.622 43.135 1.00 55.78 106 ARG A CA 1
ATOM 813 C C . ARG A 1 106 ? -1.592 -7.047 44.437 1.00 55.78 106 ARG A C 1
ATOM 815 O O . ARG A 1 106 ? -1.810 -7.663 45.476 1.00 55.78 106 ARG A O 1
ATOM 822 N N . ASP A 1 107 ? -0.920 -5.896 44.420 1.00 58.94 107 ASP A N 1
ATOM 823 C CA . ASP A 1 107 ? -0.138 -5.435 45.586 1.00 58.94 107 ASP A CA 1
ATOM 824 C C . ASP A 1 107 ? -0.865 -4.488 46.559 1.00 58.94 107 ASP A C 1
ATOM 826 O O . ASP A 1 107 ? -0.319 -4.158 47.610 1.00 58.94 107 ASP A O 1
ATOM 830 N N . ASP A 1 108 ? -2.091 -4.047 46.270 1.00 69.50 108 ASP A N 1
ATOM 831 C CA . ASP A 1 108 ? -2.874 -3.228 47.208 1.00 69.50 108 ASP A CA 1
ATOM 832 C C . ASP A 1 108 ? -4.021 -4.037 47.821 1.00 69.50 108 ASP A C 1
ATOM 834 O O . ASP A 1 108 ? -5.071 -4.229 47.210 1.00 69.50 108 ASP A O 1
ATOM 838 N N . LYS A 1 109 ? -3.828 -4.504 49.058 1.00 72.75 109 LYS A N 1
ATOM 839 C CA . LYS A 1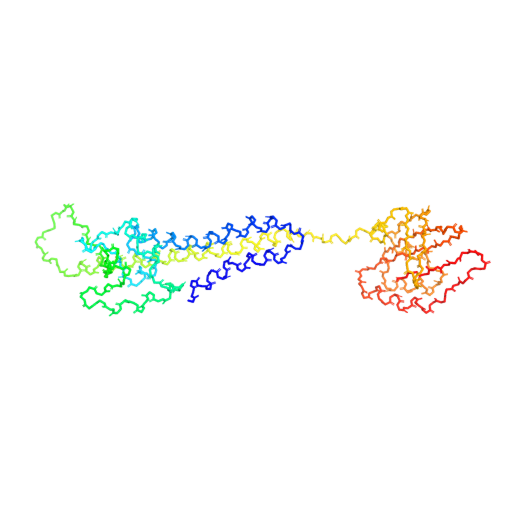 109 ? -4.837 -5.298 49.776 1.00 72.75 109 LYS A CA 1
ATOM 840 C C . LYS A 1 109 ? -6.036 -4.480 50.271 1.00 72.75 109 LYS A C 1
ATOM 842 O O . LYS A 1 109 ? -7.042 -5.085 50.625 1.00 72.75 109 LYS A O 1
ATOM 847 N N . ARG A 1 110 ? -5.946 -3.144 50.339 1.00 76.44 110 ARG A N 1
ATOM 848 C CA . ARG A 1 110 ? -7.003 -2.296 50.918 1.00 76.44 110 ARG A CA 1
ATOM 849 C C . ARG A 1 110 ? -8.034 -1.894 49.872 1.00 76.44 110 ARG A C 1
ATOM 851 O O . ARG A 1 110 ? -9.227 -2.015 50.124 1.00 76.44 110 ARG A O 1
ATOM 858 N N . LEU A 1 111 ? -7.574 -1.403 48.724 1.00 72.19 111 LEU A N 1
ATOM 859 C CA . LEU A 1 111 ? -8.447 -0.882 47.665 1.00 72.19 111 LEU A CA 1
ATOM 860 C C . LEU A 1 111 ? -8.320 -1.652 46.344 1.00 72.19 111 LEU A C 1
ATOM 862 O O . LEU A 1 111 ? -9.033 -1.342 45.392 1.00 72.19 111 LEU A O 1
ATOM 866 N N . GLY A 1 112 ? -7.408 -2.629 46.249 1.00 73.69 112 GLY A N 1
ATOM 867 C CA . GLY A 1 112 ? -7.132 -3.325 44.988 1.00 73.69 112 GLY A CA 1
ATOM 868 C C . GLY A 1 112 ? -6.551 -2.404 43.910 1.00 73.69 112 GLY A C 1
ATOM 869 O O . GLY A 1 112 ? -6.641 -2.704 42.724 1.00 73.69 112 GLY A O 1
ATOM 870 N N . GLN A 1 113 ? -5.999 -1.244 44.277 1.00 78.75 113 GLN A N 1
ATOM 871 C CA . GLN A 1 113 ? -5.474 -0.276 43.318 1.00 78.75 113 GLN A CA 1
ATOM 872 C C . GLN A 1 113 ? -4.126 -0.731 42.745 1.00 78.75 113 GLN A C 1
ATOM 874 O O . GLN A 1 113 ? -3.171 -1.027 43.473 1.00 78.75 113 GLN A O 1
ATOM 879 N N . CYS A 1 114 ? -3.990 -0.684 41.418 1.00 80.25 114 CYS A N 1
ATOM 880 C CA . CYS A 1 114 ? -2.665 -0.770 40.809 1.00 80.25 114 CYS A CA 1
ATOM 881 C C . CYS A 1 114 ? -1.861 0.521 41.072 1.00 80.25 114 CYS A C 1
ATOM 883 O O . CYS A 1 114 ? -2.407 1.557 41.465 1.00 80.25 114 CYS A O 1
ATOM 885 N N . LEU A 1 115 ? -0.547 0.488 40.829 1.00 80.81 115 LEU A N 1
ATOM 886 C CA . LEU A 1 115 ? 0.326 1.665 40.980 1.00 80.81 115 LEU A CA 1
ATOM 887 C C . LEU A 1 115 ? -0.174 2.880 40.180 1.00 80.81 115 LEU A C 1
ATOM 889 O O . LEU A 1 115 ? -0.078 4.021 40.637 1.00 80.81 115 LEU A O 1
ATOM 893 N N . HIS A 1 116 ? -0.741 2.636 38.999 1.00 81.12 116 HIS A N 1
ATOM 894 C CA . HIS A 1 116 ? -1.308 3.675 38.147 1.00 81.12 116 HIS A CA 1
ATOM 895 C C . HIS A 1 116 ? -2.548 4.336 38.771 1.00 81.12 116 HIS A C 1
ATOM 897 O O . HIS A 1 116 ? -2.705 5.552 38.663 1.00 81.12 116 HIS A O 1
ATOM 903 N N . ASP A 1 117 ? -3.394 3.550 39.440 1.00 85.62 117 ASP A N 1
ATOM 904 C CA . ASP A 1 117 ? -4.600 4.014 40.129 1.00 85.62 117 ASP A CA 1
ATOM 905 C C . ASP A 1 117 ? -4.260 4.870 41.352 1.00 85.62 117 ASP A C 1
ATOM 907 O O . ASP A 1 117 ? -4.698 6.019 41.434 1.00 85.62 117 ASP A O 1
ATOM 911 N N . ARG A 1 118 ? -3.370 4.375 42.225 1.00 85.88 118 ARG A N 1
ATOM 912 C CA . ARG A 1 118 ? -2.872 5.126 43.392 1.00 85.88 118 ARG A CA 1
ATOM 913 C C . ARG A 1 118 ? -2.280 6.472 43.001 1.00 85.88 118 ARG A C 1
ATOM 915 O O . ARG A 1 118 ? -2.543 7.491 43.620 1.00 85.88 118 ARG A O 1
ATOM 922 N N . ARG A 1 119 ? -1.499 6.505 41.923 1.00 84.88 119 ARG A N 1
ATOM 923 C CA . ARG A 1 119 ? -0.884 7.746 41.443 1.00 84.88 119 ARG A CA 1
ATOM 924 C C . ARG A 1 119 ? -1.904 8.765 40.931 1.00 84.88 119 ARG A C 1
ATOM 926 O O . ARG A 1 119 ? -1.681 9.978 41.010 1.00 84.88 119 ARG A O 1
ATOM 933 N N . ALA A 1 120 ? -2.962 8.274 40.303 1.00 88.50 120 ALA A N 1
ATOM 934 C CA . ALA A 1 120 ? -4.006 9.106 39.736 1.00 88.50 120 ALA A CA 1
ATOM 935 C C . ALA A 1 120 ? -5.087 9.475 40.768 1.00 88.50 120 ALA A C 1
ATOM 937 O O . ALA A 1 120 ? -5.966 10.263 40.419 1.00 88.50 120 ALA A O 1
ATOM 938 N N . ASN A 1 121 ? -5.003 8.962 42.005 1.00 91.44 121 ASN A N 1
ATOM 939 C CA . ASN A 1 121 ? -6.069 8.986 43.012 1.00 91.44 121 ASN A CA 1
ATOM 940 C C . ASN A 1 121 ? -7.385 8.458 42.416 1.00 91.44 121 ASN A C 1
ATOM 942 O O . ASN A 1 121 ? -8.424 9.128 42.436 1.00 91.44 121 ASN A O 1
ATOM 946 N N . THR A 1 122 ? -7.309 7.289 41.775 1.00 90.31 122 THR A N 1
ATOM 947 C CA . THR A 1 122 ? -8.450 6.619 41.147 1.00 90.31 122 THR A CA 1
ATOM 948 C C . THR A 1 122 ? -8.641 5.215 41.688 1.00 90.31 122 THR A C 1
ATOM 950 O O . THR A 1 122 ? -7.698 4.568 42.125 1.00 90.31 122 THR A O 1
ATOM 953 N N . VAL A 1 123 ? -9.871 4.719 41.632 1.00 89.12 123 VAL A N 1
ATOM 954 C CA . VAL A 1 123 ? -10.219 3.335 41.972 1.00 89.12 123 VAL A CA 1
ATOM 955 C C . VAL A 1 123 ? -10.993 2.707 40.822 1.00 89.12 123 VAL A C 1
ATOM 957 O O . VAL A 1 123 ? -11.734 3.387 40.106 1.00 89.12 123 VAL A O 1
ATOM 960 N N . VAL A 1 124 ? -10.819 1.403 40.626 1.00 86.94 124 VAL A N 1
ATOM 961 C CA . VAL A 1 124 ? -11.619 0.630 39.675 1.00 86.94 124 VAL A CA 1
ATOM 962 C C . VAL A 1 124 ? -12.805 0.049 40.429 1.00 86.94 124 VAL A C 1
ATOM 964 O O . VAL A 1 124 ? -12.639 -0.751 41.341 1.00 86.94 124 VAL A O 1
ATOM 967 N N . VAL A 1 125 ? -14.010 0.441 40.037 1.00 85.75 125 VAL A N 1
ATOM 968 C CA . VAL A 1 125 ? -15.259 -0.092 40.581 1.00 85.75 125 VAL A CA 1
ATOM 969 C C . VAL A 1 125 ? -15.985 -0.894 39.512 1.00 85.75 125 VAL A C 1
ATOM 971 O O . VAL A 1 125 ? -15.851 -0.638 38.310 1.00 85.75 125 VAL A O 1
ATOM 974 N N . ARG A 1 126 ? -16.795 -1.865 39.933 1.00 83.56 126 ARG A N 1
ATOM 975 C CA . ARG A 1 126 ? -17.724 -2.534 39.021 1.00 83.56 126 ARG A CA 1
ATOM 976 C C . ARG A 1 126 ? -18.735 -1.495 38.537 1.00 83.56 126 ARG A C 1
ATOM 978 O O . ARG A 1 126 ? -19.285 -0.743 39.340 1.00 83.56 126 ARG A O 1
ATOM 985 N N . ALA A 1 127 ? -18.946 -1.411 37.230 1.00 74.56 127 ALA A N 1
ATOM 986 C CA . ALA A 1 127 ? -19.930 -0.522 36.641 1.00 74.56 127 ALA A CA 1
ATOM 987 C C . ALA A 1 127 ? -21.328 -1.015 37.044 1.00 74.56 127 ALA A C 1
ATOM 989 O O . ALA A 1 127 ? -21.899 -1.881 36.388 1.00 74.56 127 ALA A O 1
ATOM 990 N N . GLN A 1 128 ? -21.851 -0.506 38.159 1.00 67.38 128 GLN A N 1
ATOM 991 C CA . GLN A 1 128 ? -23.259 -0.674 38.497 1.00 67.38 128 GLN A CA 1
ATOM 992 C C . GLN A 1 128 ? -24.104 0.092 37.478 1.00 67.38 128 GLN A C 1
ATOM 994 O O . GLN A 1 128 ? -23.697 1.160 37.001 1.00 67.38 128 GLN A O 1
ATOM 999 N N . ALA A 1 129 ? -25.266 -0.468 37.129 1.00 58.12 129 ALA A N 1
ATOM 1000 C CA . ALA A 1 129 ? -26.237 0.228 36.301 1.00 58.12 129 ALA A CA 1
ATOM 1001 C C . ALA A 1 129 ? -26.543 1.595 36.944 1.00 58.12 129 ALA A C 1
ATOM 1003 O O . ALA A 1 129 ? -26.634 1.670 38.174 1.00 58.12 129 ALA A O 1
ATOM 1004 N N . PRO A 1 130 ? -26.674 2.677 36.154 1.00 58.38 130 PRO A N 1
ATOM 1005 C CA . PRO A 1 130 ? -27.111 3.960 36.687 1.00 58.38 130 PRO A CA 1
ATOM 1006 C C . PRO A 1 130 ? -28.386 3.747 37.514 1.00 58.38 130 PRO A C 1
ATOM 1008 O O . PRO A 1 130 ? -29.229 2.953 37.080 1.00 58.38 130 PRO A O 1
ATOM 1011 N N . PRO A 1 131 ? -28.541 4.403 38.678 1.00 58.75 131 PRO A N 1
ATOM 1012 C CA . PRO A 1 131 ? -29.800 4.337 39.405 1.00 58.75 131 PRO A CA 1
ATOM 1013 C C . PRO A 1 131 ? -30.921 4.737 38.444 1.00 58.75 131 PRO A C 1
ATOM 1015 O O . PRO A 1 131 ? -30.747 5.670 37.651 1.00 58.75 131 PRO A O 1
ATOM 1018 N N . ALA A 1 132 ? -32.024 3.982 38.453 1.00 59.09 132 ALA A N 1
ATOM 1019 C CA . ALA A 1 132 ? -33.174 4.305 37.617 1.00 59.09 132 ALA A CA 1
ATOM 1020 C C . ALA A 1 132 ? -33.533 5.783 37.850 1.00 59.09 132 ALA A C 1
ATOM 1022 O O . ALA A 1 132 ? -33.473 6.228 39.002 1.00 59.09 132 ALA A O 1
ATOM 1023 N N . PRO A 1 133 ? -33.826 6.566 36.793 1.00 61.66 133 PRO A N 1
ATOM 1024 C CA . PRO A 1 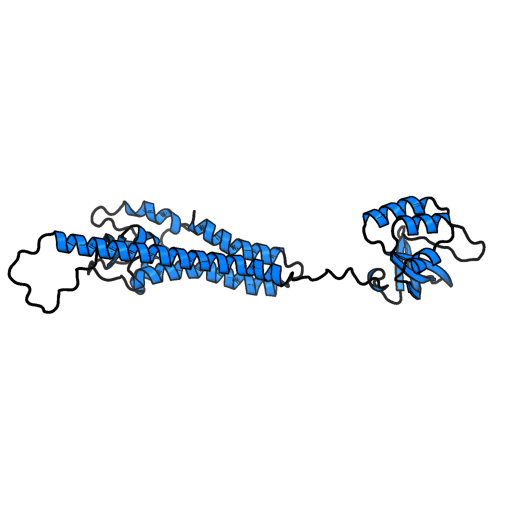133 ? -34.240 7.949 36.977 1.00 61.66 133 PRO A CA 1
ATOM 1025 C C . PRO A 1 133 ? -35.390 7.947 37.979 1.00 61.66 133 PRO A C 1
ATOM 1027 O O . PRO A 1 133 ? -36.363 7.222 37.773 1.00 61.66 133 PRO A O 1
ATOM 1030 N N . ALA A 1 134 ? -35.234 8.681 39.086 1.00 62.56 134 ALA A N 1
ATOM 1031 C CA . ALA A 1 134 ? -36.298 8.822 40.068 1.00 62.56 134 ALA A CA 1
ATOM 1032 C C . ALA A 1 134 ? -37.528 9.288 39.293 1.00 62.56 134 ALA A C 1
ATOM 1034 O O . ALA A 1 134 ? -37.449 10.324 38.632 1.00 62.56 134 ALA A O 1
ATOM 1035 N N . GLU A 1 135 ? -38.594 8.483 39.276 1.00 57.09 135 GLU A N 1
ATOM 1036 C CA . GLU A 1 135 ? -39.822 8.814 38.562 1.00 57.09 135 GLU A CA 1
ATOM 1037 C C . GLU A 1 135 ? -40.333 10.140 39.118 1.00 57.09 135 GLU A C 1
ATOM 1039 O O . GLU A 1 135 ? -40.957 10.216 40.176 1.00 57.09 135 GLU A O 1
ATOM 1044 N N . SER A 1 136 ? -39.984 11.224 38.433 1.00 54.97 136 SER A N 1
ATOM 1045 C CA . SER A 1 136 ? -40.405 12.562 38.779 1.00 54.97 136 SER A CA 1
ATOM 1046 C C . SER A 1 136 ? -41.888 12.652 38.445 1.00 54.97 136 SER A C 1
ATOM 1048 O O . SER A 1 136 ? -42.265 12.954 37.317 1.00 54.97 136 SER A O 1
ATOM 1050 N N . GLY A 1 137 ? -42.718 12.336 39.434 1.00 53.12 137 GLY A N 1
ATOM 1051 C CA . GLY A 1 137 ? -44.125 12.697 39.469 1.00 53.12 137 GLY A CA 1
ATOM 1052 C C . GLY A 1 137 ? -45.047 11.819 38.632 1.00 53.12 137 GLY A C 1
ATOM 1053 O O . GLY A 1 137 ? -45.523 12.230 37.578 1.00 53.12 137 GLY A O 1
ATOM 1054 N N . ARG A 1 138 ? -45.455 10.679 39.190 1.00 43.28 138 ARG A N 1
ATOM 1055 C CA . ARG A 1 138 ? -46.868 10.287 39.141 1.00 43.28 138 ARG A CA 1
ATOM 1056 C C . ARG A 1 138 ? -47.201 9.414 40.342 1.00 43.28 138 ARG A C 1
ATOM 1058 O O . ARG A 1 138 ? -46.457 8.505 40.680 1.00 43.28 138 ARG A O 1
ATOM 1065 N N . LEU A 1 139 ? -48.301 9.770 41.001 1.00 50.66 139 LEU A N 1
ATOM 1066 C CA . LEU A 1 139 ? -48.912 9.097 42.144 1.00 50.66 139 LEU A CA 1
ATOM 1067 C C . LEU A 1 139 ? -49.227 7.633 41.802 1.00 50.66 139 LEU A C 1
ATOM 1069 O O . LEU A 1 139 ? -50.350 7.302 41.434 1.00 50.66 139 LEU A O 1
ATOM 1073 N N . SER A 1 140 ? -48.235 6.758 41.908 1.00 46.41 140 SER A N 1
ATOM 1074 C CA . SER A 1 140 ? -48.457 5.320 41.971 1.00 46.41 140 SER A CA 1
ATOM 1075 C C . SER A 1 140 ? -48.688 4.974 43.431 1.00 46.41 140 SER A C 1
ATOM 1077 O O . SER A 1 140 ? -47.824 5.154 44.288 1.00 46.41 140 SER A O 1
ATOM 1079 N N . ALA A 1 141 ? -49.928 4.583 43.692 1.00 49.25 141 ALA A N 1
ATOM 1080 C CA . ALA A 1 141 ? -50.458 4.193 44.977 1.00 49.25 141 ALA A CA 1
ATOM 1081 C C . ALA A 1 141 ? -49.564 3.183 45.709 1.00 49.25 141 ALA A C 1
ATOM 1083 O O . ALA A 1 141 ? -48.865 2.375 45.101 1.00 49.25 141 ALA A O 1
ATOM 1084 N N . VAL A 1 142 ? -49.655 3.252 47.035 1.00 48.97 142 VAL A N 1
ATOM 1085 C CA . VAL A 1 142 ? -49.103 2.349 48.045 1.00 48.97 142 VAL A CA 1
ATOM 1086 C C . VAL A 1 142 ? -49.157 0.889 47.581 1.00 48.97 142 VAL A C 1
ATOM 1088 O O . VAL A 1 142 ? -50.162 0.200 47.712 1.00 48.97 142 VAL A O 1
ATOM 1091 N N . GLY A 1 143 ? -48.045 0.429 47.026 1.00 54.53 143 GLY A N 1
ATOM 1092 C CA . GLY A 1 143 ? -47.786 -0.953 46.670 1.00 54.53 143 GLY A CA 1
ATOM 1093 C C . GLY A 1 143 ? -46.282 -1.123 46.716 1.00 54.53 143 GLY A C 1
ATOM 1094 O O . GLY A 1 143 ? -45.566 -0.506 45.933 1.00 54.53 143 GLY A O 1
ATOM 1095 N N . THR A 1 144 ? -45.798 -1.876 47.698 1.00 54.47 144 THR A N 1
ATOM 1096 C CA . THR A 1 144 ? -44.376 -2.132 47.939 1.00 54.47 144 THR A CA 1
ATOM 1097 C C . THR A 1 144 ? -43.675 -2.475 46.619 1.00 54.47 144 THR A C 1
ATOM 1099 O O . THR A 1 144 ? -44.021 -3.493 46.014 1.00 54.47 144 THR A O 1
ATOM 1102 N N . PRO A 1 145 ? -42.721 -1.661 46.130 1.00 53.88 145 PRO A N 1
ATOM 1103 C CA . PRO A 1 145 ? -42.023 -1.969 44.893 1.00 53.88 145 PRO A CA 1
ATOM 1104 C C . PRO A 1 145 ? -41.128 -3.185 45.140 1.00 53.88 145 PRO A C 1
ATOM 1106 O O . PRO A 1 145 ? -40.078 -3.096 45.775 1.00 53.88 145 PRO A O 1
ATOM 1109 N N . GLY A 1 146 ? -41.585 -4.351 44.685 1.00 54.94 146 GLY A N 1
ATOM 1110 C CA . GLY A 1 146 ? -40.809 -5.586 44.717 1.00 54.94 146 GLY A CA 1
ATOM 1111 C C . GLY A 1 146 ? -39.545 -5.463 43.861 1.00 54.94 146 GLY A C 1
ATOM 1112 O O . GLY A 1 146 ? -39.541 -4.760 42.846 1.00 54.94 146 GLY A O 1
ATOM 1113 N N . SER A 1 147 ? -38.481 -6.177 44.251 1.00 59.19 147 SER A N 1
ATOM 1114 C CA . SER A 1 147 ? -37.155 -6.177 43.599 1.00 59.19 147 SER A CA 1
ATOM 1115 C C . SER A 1 147 ? -37.195 -6.373 42.076 1.00 59.19 147 SER A C 1
ATOM 1117 O O . SER A 1 147 ? -36.292 -5.930 41.370 1.00 59.19 147 SER A O 1
ATOM 1119 N N . PHE A 1 148 ? -38.283 -6.947 41.559 1.00 62.84 148 PHE A N 1
ATOM 1120 C CA . PHE A 1 148 ? -38.564 -7.142 40.141 1.00 62.84 148 PHE A CA 1
ATOM 1121 C C . PHE A 1 148 ? -38.435 -5.873 39.280 1.00 62.84 148 PHE A C 1
ATOM 1123 O O . PHE A 1 148 ? -37.964 -5.966 38.148 1.00 62.84 148 PHE A O 1
ATOM 1130 N N . ALA A 1 149 ? -38.798 -4.686 39.786 1.00 64.50 149 ALA A N 1
ATOM 1131 C CA . ALA A 1 149 ? -38.691 -3.443 39.009 1.00 64.50 149 ALA A CA 1
ATOM 1132 C C . ALA A 1 149 ? -37.231 -2.975 38.831 1.00 64.50 149 ALA A C 1
ATOM 1134 O O . ALA A 1 149 ? -36.854 -2.474 37.768 1.00 64.50 149 ALA A O 1
ATOM 1135 N N . ALA A 1 150 ? -36.393 -3.175 39.854 1.00 64.12 150 ALA A N 1
ATOM 1136 C CA . ALA A 1 150 ? -34.967 -2.862 39.795 1.00 64.12 150 ALA A CA 1
ATOM 1137 C C . ALA A 1 150 ? -34.219 -3.852 38.886 1.00 64.12 150 ALA A C 1
ATOM 1139 O O . ALA A 1 150 ? -33.410 -3.432 38.054 1.00 64.12 150 ALA A O 1
ATOM 1140 N N . ASP A 1 151 ? -34.549 -5.142 38.981 1.00 70.50 151 ASP A N 1
ATOM 1141 C CA . ASP A 1 151 ? -33.966 -6.190 38.137 1.00 70.50 151 ASP A CA 1
ATOM 1142 C C . ASP A 1 151 ? -34.295 -5.982 36.651 1.00 70.50 151 ASP A C 1
ATOM 1144 O O . ASP A 1 151 ? -33.437 -6.161 35.779 1.00 70.50 151 ASP A O 1
ATOM 1148 N N . ASP A 1 152 ? -35.513 -5.532 36.342 1.00 78.31 152 ASP A N 1
ATOM 1149 C CA . ASP A 1 152 ? -35.922 -5.244 34.969 1.00 78.31 152 ASP A CA 1
ATOM 1150 C C . ASP A 1 152 ? -35.213 -4.002 34.390 1.00 78.31 152 ASP A C 1
ATOM 1152 O O . ASP A 1 152 ? -34.790 -4.000 33.229 1.00 78.31 152 ASP A O 1
ATOM 1156 N N . HIS A 1 153 ? -34.980 -2.961 35.200 1.00 74.19 153 HIS A N 1
ATOM 1157 C CA . HIS A 1 153 ? -34.185 -1.804 34.775 1.00 74.19 153 HIS A CA 1
ATOM 1158 C C . HIS A 1 153 ? -32.738 -2.195 34.433 1.00 74.19 153 HIS A C 1
ATOM 1160 O O . HIS A 1 153 ? -32.216 -1.784 33.389 1.00 74.19 153 HIS A O 1
ATOM 1166 N N . VAL A 1 154 ? -32.099 -3.016 35.277 1.00 71.25 154 VAL A N 1
ATOM 1167 C CA . VAL A 1 154 ? -30.735 -3.515 35.040 1.00 71.25 154 VAL A CA 1
ATOM 1168 C C . VAL A 1 154 ? -30.687 -4.340 33.755 1.00 71.25 154 VAL A C 1
ATOM 1170 O O . VAL A 1 154 ? -29.867 -4.046 32.885 1.00 71.25 154 VAL A O 1
ATOM 1173 N N . ARG A 1 155 ? -31.617 -5.286 33.562 1.00 75.19 155 ARG A N 1
ATOM 1174 C CA . ARG A 1 155 ? -31.700 -6.093 32.330 1.00 75.19 155 ARG A CA 1
ATOM 1175 C C . ARG A 1 155 ? -31.890 -5.237 31.078 1.00 75.19 155 ARG A C 1
ATOM 1177 O O . ARG A 1 155 ? -31.204 -5.446 30.075 1.00 75.19 155 ARG A O 1
ATOM 1184 N N . ARG A 1 156 ? -32.775 -4.234 31.121 1.00 79.38 156 ARG A N 1
ATOM 1185 C CA . ARG A 1 156 ? -32.994 -3.302 29.999 1.00 79.38 156 ARG A CA 1
ATOM 1186 C C . ARG A 1 156 ? -31.771 -2.431 29.717 1.00 79.38 156 ARG A C 1
ATOM 1188 O O . ARG A 1 156 ? -31.503 -2.096 28.559 1.00 79.38 156 ARG A O 1
ATOM 1195 N N . TRP A 1 157 ? -31.028 -2.034 30.747 1.00 78.12 157 TRP A N 1
ATOM 1196 C CA . TRP A 1 157 ? -29.764 -1.321 30.577 1.00 78.12 157 TRP A CA 1
ATOM 1197 C C . TRP A 1 157 ? -28.695 -2.223 29.947 1.00 78.12 157 TRP A C 1
ATOM 1199 O O . TRP A 1 157 ? -28.114 -1.839 28.933 1.00 78.12 157 TRP A O 1
ATOM 1209 N N . GLU A 1 158 ? -28.508 -3.443 30.456 1.00 78.19 158 GLU A N 1
ATOM 1210 C CA . GLU A 1 158 ? -27.553 -4.417 29.916 1.00 78.19 158 GLU A CA 1
ATOM 1211 C C . GLU A 1 158 ? -27.843 -4.767 28.454 1.00 78.19 158 GLU A C 1
ATOM 1213 O O . GLU A 1 158 ? -26.922 -4.818 27.639 1.00 78.19 158 GLU A O 1
ATOM 1218 N N . ALA A 1 159 ? -29.115 -4.943 28.083 1.00 78.88 159 ALA A N 1
ATOM 1219 C CA . ALA A 1 159 ? -29.515 -5.223 26.706 1.00 78.88 159 ALA A CA 1
ATOM 1220 C C . ALA A 1 159 ? -29.179 -4.060 25.753 1.00 78.88 159 ALA A C 1
ATOM 1222 O O . ALA A 1 159 ? -28.602 -4.276 24.681 1.00 78.88 159 ALA A O 1
ATOM 1223 N N . ARG A 1 160 ? -29.482 -2.814 26.153 1.00 80.19 160 ARG A N 1
ATOM 1224 C CA . ARG A 1 160 ? -29.123 -1.608 25.382 1.00 80.19 160 ARG A CA 1
ATOM 1225 C C . ARG A 1 160 ? -27.614 -1.468 25.248 1.00 80.19 160 ARG A C 1
ATOM 1227 O O . ARG A 1 160 ? -27.109 -1.167 24.168 1.00 80.19 160 ARG A O 1
ATOM 1234 N N . GLU A 1 161 ? -26.899 -1.724 26.332 1.00 75.88 161 GLU A N 1
ATOM 1235 C CA . GLU A 1 161 ? -25.454 -1.601 26.393 1.00 75.88 161 GLU A CA 1
ATOM 1236 C C . GLU A 1 161 ? -24.763 -2.683 25.553 1.00 75.88 161 GLU A C 1
ATOM 1238 O O . GLU A 1 161 ? -23.841 -2.378 24.797 1.00 75.88 161 GLU A O 1
ATOM 1243 N N . ARG A 1 162 ? -25.264 -3.925 25.576 1.00 76.31 162 ARG A N 1
ATOM 1244 C CA . ARG A 1 162 ? -24.816 -5.008 24.693 1.00 76.31 162 ARG A CA 1
ATOM 1245 C C . ARG A 1 162 ? -25.024 -4.633 23.227 1.00 76.31 162 ARG A C 1
ATOM 1247 O O . ARG A 1 162 ? -24.070 -4.707 22.462 1.00 76.31 162 ARG A O 1
ATOM 1254 N N . LYS A 1 163 ? -26.212 -4.143 22.849 1.00 77.62 163 LYS A N 1
ATOM 1255 C CA . LYS A 1 163 ? -26.499 -3.694 21.473 1.00 77.62 163 LYS A CA 1
ATOM 1256 C C . LYS A 1 163 ? -25.560 -2.566 21.034 1.00 77.62 163 LYS A C 1
ATOM 1258 O O . LYS A 1 163 ? -25.043 -2.591 19.919 1.00 77.62 163 LYS A O 1
ATOM 1263 N N . ARG A 1 164 ? -25.284 -1.607 21.924 1.00 77.00 164 ARG A N 1
ATOM 1264 C CA . ARG A 1 164 ? -24.357 -0.495 21.666 1.00 77.00 164 ARG A CA 1
ATOM 1265 C C . ARG A 1 164 ? -22.910 -0.970 21.503 1.00 77.00 164 ARG A C 1
ATOM 1267 O O . ARG A 1 164 ? -22.209 -0.449 20.640 1.00 77.00 164 ARG A O 1
ATOM 1274 N N . ARG A 1 165 ? -22.473 -1.975 22.276 1.00 72.25 165 ARG A N 1
ATOM 1275 C CA . ARG A 1 165 ? -21.152 -2.617 22.125 1.00 72.25 165 ARG A CA 1
ATOM 1276 C C . ARG A 1 165 ? -21.019 -3.314 20.775 1.00 72.25 165 ARG A C 1
ATOM 1278 O O . ARG A 1 165 ? -20.005 -3.120 20.115 1.00 72.25 165 ARG A O 1
ATOM 1285 N N . THR A 1 166 ? -22.033 -4.069 20.347 1.00 72.88 166 THR A N 1
ATOM 1286 C CA . THR A 1 166 ? -22.014 -4.740 19.038 1.00 72.88 166 THR A CA 1
ATOM 1287 C C . THR A 1 166 ? -21.969 -3.725 17.898 1.00 72.88 166 THR A C 1
ATOM 1289 O O . THR A 1 166 ? -21.178 -3.883 16.974 1.00 72.88 166 THR A O 1
ATOM 1292 N N . ALA A 1 167 ? -22.749 -2.643 17.998 1.00 74.00 167 ALA A N 1
ATOM 1293 C CA . ALA A 1 167 ? -22.747 -1.566 17.011 1.00 74.00 167 ALA A CA 1
ATOM 1294 C C . ALA A 1 167 ? -21.389 -0.847 16.937 1.00 74.00 167 ALA A C 1
ATOM 1296 O O . ALA A 1 167 ? -20.849 -0.670 15.852 1.00 74.00 167 ALA A O 1
ATOM 1297 N N . LEU A 1 168 ? -20.792 -0.486 18.079 1.00 71.38 168 LEU A N 1
ATOM 1298 C CA . LEU A 1 168 ? -19.468 0.149 18.107 1.00 71.38 168 LEU A CA 1
ATOM 1299 C C . LEU A 1 168 ? -18.366 -0.780 17.588 1.00 71.38 168 LEU A C 1
ATOM 1301 O O . LEU A 1 168 ? -17.511 -0.331 16.831 1.00 71.38 168 LEU A O 1
ATOM 1305 N N . GLY A 1 169 ? -18.392 -2.061 17.967 1.00 66.19 169 GLY A N 1
ATOM 1306 C CA . GLY A 1 169 ? -17.448 -3.061 17.467 1.00 66.19 169 GLY A CA 1
ATOM 1307 C C . GLY A 1 169 ? -17.561 -3.259 15.956 1.00 66.19 169 GLY A C 1
ATOM 1308 O O . GLY A 1 169 ? -16.543 -3.309 15.275 1.00 66.19 169 GLY A O 1
ATOM 1309 N N . SER A 1 170 ? -18.788 -3.286 15.428 1.00 67.12 170 SER A N 1
ATOM 1310 C CA . SER A 1 170 ? -19.060 -3.324 13.990 1.00 67.12 170 SER A CA 1
ATOM 1311 C C . SER A 1 170 ? -18.502 -2.097 13.274 1.00 67.12 170 SER A C 1
ATOM 1313 O O . SER A 1 170 ? -17.760 -2.270 12.315 1.00 67.12 170 SER A O 1
ATOM 1315 N N . VAL A 1 171 ? -18.807 -0.884 13.750 1.00 69.00 171 VAL A N 1
ATOM 1316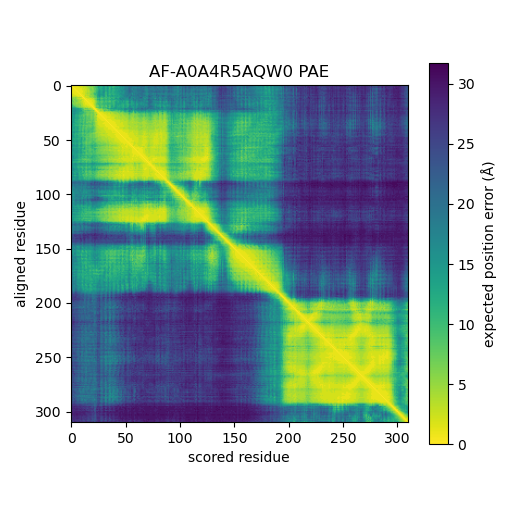 C CA . VAL A 1 171 ? -18.369 0.367 13.108 1.00 69.00 171 VAL A CA 1
ATOM 1317 C C . VAL A 1 171 ? -16.846 0.484 13.118 1.00 69.00 171 VAL A C 1
ATOM 1319 O O . VAL A 1 171 ? -16.245 0.796 12.094 1.00 69.00 171 VAL A O 1
ATOM 1322 N N . LEU A 1 172 ? -16.203 0.191 14.252 1.00 66.94 172 LEU A N 1
ATOM 1323 C CA . LEU A 1 172 ? -14.741 0.188 14.353 1.00 66.94 172 LEU A CA 1
ATOM 1324 C C . LEU A 1 172 ? -14.109 -0.900 13.482 1.00 66.94 172 LEU A C 1
ATOM 1326 O O . LEU A 1 172 ? -13.081 -0.646 12.863 1.00 66.94 172 LEU A O 1
ATOM 1330 N N . GLY A 1 173 ? -14.726 -2.081 13.398 1.00 63.44 173 GLY A N 1
ATOM 1331 C CA . GLY A 1 173 ? -14.285 -3.159 12.516 1.00 63.44 173 GLY A CA 1
ATOM 1332 C C . GLY A 1 173 ? -14.349 -2.756 11.044 1.00 63.44 173 GLY A C 1
ATOM 1333 O O . GLY A 1 173 ? -13.351 -2.869 10.339 1.00 63.44 173 GLY A O 1
ATOM 1334 N N . THR A 1 174 ? -15.479 -2.207 10.588 1.00 65.06 174 THR A N 1
ATOM 1335 C CA . THR A 1 174 ? -15.644 -1.748 9.200 1.00 65.06 174 THR A CA 1
ATOM 1336 C C . THR A 1 174 ? -14.713 -0.591 8.862 1.00 65.06 174 THR A C 1
ATOM 1338 O O . THR A 1 174 ? -14.132 -0.573 7.783 1.00 65.06 174 THR A O 1
ATOM 1341 N N . LEU A 1 175 ? -14.526 0.354 9.788 1.00 64.75 175 LEU A N 1
ATOM 1342 C CA . LEU A 1 175 ? -13.659 1.512 9.578 1.00 64.75 175 LEU A CA 1
ATOM 1343 C C . LEU A 1 175 ? -12.181 1.101 9.596 1.00 64.75 175 LEU A C 1
ATOM 1345 O O . LEU A 1 175 ? -11.405 1.581 8.778 1.00 64.75 175 LEU A O 1
ATOM 1349 N N . GLY A 1 176 ? -11.809 0.143 10.450 1.00 63.69 176 GLY A N 1
ATOM 1350 C CA . GLY A 1 176 ? -10.488 -0.482 10.439 1.00 63.69 176 GLY A CA 1
ATOM 1351 C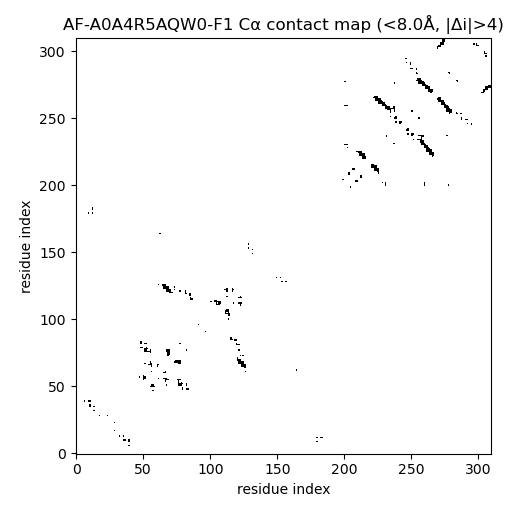 C . GLY A 1 176 ? -10.199 -1.199 9.121 1.00 63.69 176 GLY A C 1
ATOM 1352 O O . GLY A 1 176 ? -9.153 -0.965 8.526 1.00 63.69 176 GLY A O 1
ATOM 1353 N N . VAL A 1 177 ? -11.137 -2.008 8.618 1.00 63.69 177 VAL A N 1
ATOM 1354 C CA . VAL A 1 177 ? -10.994 -2.675 7.312 1.00 63.69 177 VAL A CA 1
ATOM 1355 C C . VAL A 1 177 ? -10.902 -1.652 6.180 1.00 63.69 177 VAL A C 1
ATOM 1357 O O . VAL A 1 177 ? -10.015 -1.773 5.342 1.00 63.69 177 VAL A O 1
ATOM 1360 N N . ALA A 1 178 ? -11.750 -0.621 6.162 1.00 62.44 178 ALA A N 1
ATOM 1361 C CA . ALA A 1 178 ? -11.725 0.417 5.131 1.00 62.44 178 ALA A CA 1
ATOM 1362 C C . ALA A 1 178 ? -10.400 1.197 5.122 1.00 62.44 178 ALA A C 1
ATOM 1364 O O . ALA A 1 178 ? -9.809 1.388 4.067 1.00 62.44 178 ALA A O 1
ATOM 1365 N N . VAL A 1 179 ? -9.888 1.594 6.290 1.00 68.19 179 VAL A N 1
ATOM 1366 C CA . VAL A 1 179 ? -8.620 2.336 6.395 1.00 68.19 179 VAL A CA 1
ATOM 1367 C C . VAL A 1 179 ? -7.417 1.456 6.047 1.00 68.19 179 VAL A C 1
ATOM 1369 O O . VAL A 1 179 ? -6.506 1.923 5.371 1.00 68.19 179 VAL A O 1
ATOM 1372 N N . LEU A 1 180 ? -7.411 0.183 6.459 1.00 60.97 180 LEU A N 1
ATOM 1373 C CA . LEU A 1 180 ? -6.324 -0.751 6.140 1.00 60.97 180 LEU A CA 1
ATOM 1374 C C . LEU A 1 180 ? -6.330 -1.186 4.670 1.00 60.97 180 LEU A C 1
ATOM 1376 O O . LEU A 1 180 ? -5.268 -1.432 4.107 1.00 60.97 180 LEU A O 1
ATOM 1380 N N . SER A 1 181 ? -7.506 -1.267 4.043 1.00 59.25 181 SER A N 1
ATOM 1381 C CA . SER A 1 181 ? -7.645 -1.623 2.626 1.00 59.25 181 SER A CA 1
ATOM 1382 C C . SER A 1 181 ? -7.513 -0.430 1.684 1.00 59.25 181 SER A C 1
ATOM 1384 O O . SER A 1 181 ? -7.122 -0.635 0.543 1.00 59.25 181 SER A O 1
ATOM 1386 N N . ALA A 1 182 ? -7.752 0.807 2.133 1.00 60.22 182 ALA A N 1
ATOM 1387 C CA . ALA A 1 182 ? -7.592 2.019 1.327 1.00 60.22 182 ALA A CA 1
ATOM 1388 C C . ALA A 1 182 ? -6.224 2.154 0.625 1.00 60.22 182 ALA A C 1
ATOM 1390 O O . ALA A 1 182 ? -6.234 2.473 -0.561 1.00 60.22 182 ALA A O 1
ATOM 1391 N N . PRO A 1 183 ? -5.057 1.893 1.253 1.00 61.03 183 PRO A N 1
ATOM 1392 C CA . PRO A 1 183 ? -3.781 1.937 0.540 1.00 61.03 183 PRO A CA 1
ATOM 1393 C C . PRO A 1 183 ? -3.663 0.826 -0.510 1.00 61.03 183 PRO A C 1
ATOM 1395 O O . PRO A 1 183 ? -3.162 1.088 -1.596 1.00 61.03 183 PRO A O 1
ATOM 1398 N N . PHE A 1 184 ? -4.184 -0.378 -0.248 1.00 55.41 184 PHE A N 1
ATOM 1399 C CA . PHE A 1 184 ? -4.216 -1.454 -1.246 1.00 55.41 184 PHE A CA 1
ATOM 1400 C C . PHE A 1 184 ? -5.165 -1.133 -2.397 1.00 55.41 184 PHE A C 1
ATOM 1402 O O . PHE A 1 184 ? -4.806 -1.339 -3.545 1.00 55.41 184 PHE A O 1
ATOM 1409 N N . ALA A 1 185 ? -6.345 -0.584 -2.113 1.00 57.19 185 ALA A N 1
ATOM 1410 C CA . ALA A 1 185 ? -7.290 -0.141 -3.126 1.00 57.19 185 ALA A CA 1
ATOM 1411 C C . ALA A 1 185 ? -6.730 1.040 -3.924 1.00 57.19 185 ALA A C 1
ATOM 1413 O O . ALA A 1 185 ? -6.888 1.062 -5.130 1.00 57.19 185 ALA A O 1
ATOM 1414 N N . ALA A 1 186 ? -6.029 1.987 -3.298 1.00 57.22 186 ALA A N 1
ATOM 1415 C CA . ALA A 1 186 ? -5.372 3.091 -3.992 1.00 57.22 186 ALA A CA 1
ATOM 1416 C C . ALA A 1 186 ? -4.197 2.612 -4.851 1.00 57.22 186 ALA A C 1
ATOM 1418 O O . ALA A 1 186 ? -4.031 3.118 -5.953 1.00 57.22 186 ALA A O 1
ATOM 1419 N N . VAL A 1 187 ? -3.418 1.625 -4.392 1.00 55.84 187 VAL A N 1
ATOM 1420 C CA . VAL A 1 187 ? -2.404 0.958 -5.220 1.00 55.84 187 VAL A CA 1
ATOM 1421 C C . VAL A 1 187 ? -3.083 0.224 -6.368 1.00 55.84 187 VAL A C 1
ATOM 1423 O O . VAL A 1 187 ? -2.737 0.497 -7.497 1.00 55.84 187 VAL A O 1
ATOM 1426 N N . LEU A 1 188 ? -4.107 -0.596 -6.128 1.00 55.53 188 LEU A N 1
ATOM 1427 C CA . LEU A 1 188 ? -4.823 -1.339 -7.173 1.00 55.53 188 LEU A CA 1
ATOM 1428 C C . LEU A 1 188 ? -5.565 -0.430 -8.170 1.00 55.53 188 LEU A C 1
ATOM 1430 O O . LEU A 1 188 ? -5.620 -0.748 -9.351 1.00 55.53 188 LEU A O 1
ATOM 1434 N N . LEU A 1 189 ? -6.108 0.704 -7.720 1.00 57.31 189 LEU A N 1
ATOM 1435 C CA . LEU A 1 189 ? -6.782 1.705 -8.558 1.00 57.31 189 LEU A CA 1
ATOM 1436 C C . LEU A 1 189 ? -5.783 2.609 -9.290 1.00 57.31 189 LEU A C 1
ATOM 1438 O O . LEU A 1 189 ? -6.069 3.044 -10.400 1.00 57.31 189 LEU A O 1
ATOM 1442 N N . ARG A 1 190 ? -4.601 2.871 -8.716 1.00 52.22 190 ARG A N 1
ATOM 1443 C CA . ARG A 1 190 ? -3.477 3.521 -9.415 1.00 52.22 190 ARG A CA 1
ATOM 1444 C C . ARG A 1 190 ? -2.767 2.555 -10.367 1.00 52.22 190 ARG A C 1
ATOM 1446 O O . ARG A 1 190 ? -2.251 2.986 -11.387 1.00 52.22 190 ARG A O 1
ATOM 1453 N N . SER A 1 191 ? -2.827 1.261 -10.071 1.00 47.06 191 SER A N 1
ATOM 1454 C CA . SER A 1 191 ? -2.583 0.139 -10.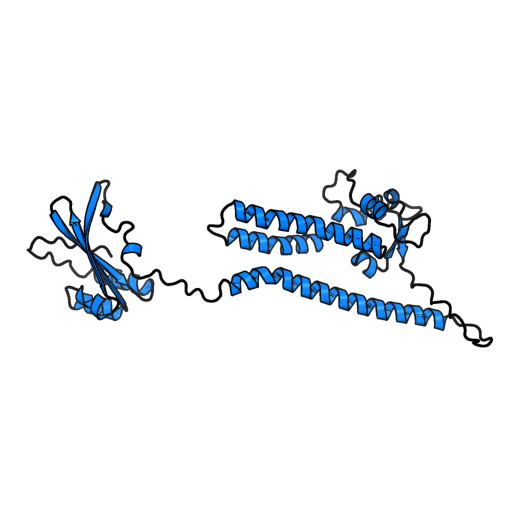979 1.00 47.06 191 SER A CA 1
ATOM 1455 C C . SER A 1 191 ? -3.795 -0.146 -11.869 1.00 47.06 191 SER A C 1
ATOM 1457 O O . SER A 1 191 ? -3.833 -1.188 -12.520 1.00 47.06 191 SER A O 1
ATOM 1459 N N . GLY A 1 192 ? -4.781 0.761 -11.912 1.00 42.34 192 GLY A N 1
ATOM 1460 C CA . GLY A 1 192 ? -5.835 0.764 -12.908 1.00 42.34 192 GLY A CA 1
ATOM 1461 C C . GLY A 1 192 ? -5.194 0.842 -14.281 1.00 42.34 192 GLY A C 1
ATOM 1462 O O . GLY A 1 192 ? -4.823 1.922 -14.724 1.00 42.34 192 GLY A O 1
ATOM 1463 N N . SER A 1 193 ? -5.004 -0.329 -14.887 1.00 42.66 193 SER A N 1
ATOM 1464 C CA . SER A 1 193 ? -4.649 -0.540 -16.284 1.00 42.66 193 SER A CA 1
ATOM 1465 C C . SER A 1 193 ? -3.717 0.524 -16.864 1.00 42.66 193 SER A C 1
ATOM 1467 O O . SER A 1 193 ? -3.953 1.026 -17.963 1.00 42.66 193 SER A O 1
ATOM 1469 N N . SER A 1 194 ? -2.595 0.809 -16.200 1.00 38.31 194 SER A N 1
ATOM 1470 C CA . SER A 1 194 ? -1.396 0.921 -17.007 1.00 38.31 194 SER A CA 1
ATOM 1471 C C . SER A 1 194 ? -1.226 -0.481 -17.581 1.00 38.31 194 SER A C 1
ATOM 1473 O O . SER A 1 194 ? -0.652 -1.365 -16.948 1.00 38.31 194 SER A O 1
ATOM 1475 N N . SER A 1 195 ? -1.763 -0.691 -18.788 1.00 41.25 195 SER A N 1
ATOM 1476 C CA . SER A 1 195 ? -0.924 -1.252 -19.837 1.00 41.25 195 SER A CA 1
ATOM 1477 C C . SER A 1 195 ? 0.453 -0.685 -19.535 1.00 41.25 195 SER A C 1
ATOM 1479 O O . SER A 1 195 ? 0.648 0.522 -19.687 1.00 41.25 195 SER A O 1
ATOM 1481 N N . PHE A 1 196 ? 1.337 -1.483 -18.929 1.00 40.84 196 PHE A N 1
ATOM 1482 C CA . PHE A 1 196 ? 2.755 -1.228 -19.066 1.00 40.84 196 PHE A CA 1
ATOM 1483 C C . PHE A 1 196 ? 2.881 -1.116 -20.568 1.00 40.84 196 PHE A C 1
ATOM 1485 O O . PHE A 1 196 ? 2.699 -2.120 -21.253 1.00 40.84 196 PHE A O 1
ATOM 1492 N N . GLY A 1 197 ? 2.922 0.127 -21.062 1.00 44.06 197 GLY A N 1
ATOM 1493 C CA . GLY A 1 197 ? 3.116 0.394 -22.464 1.00 44.06 197 GLY A CA 1
ATOM 1494 C C . GLY A 1 197 ? 4.380 -0.366 -22.738 1.00 44.06 197 GLY A C 1
ATOM 1495 O O . GLY A 1 197 ? 5.420 -0.040 -22.162 1.00 44.06 197 GLY A O 1
ATOM 1496 N N . GLU 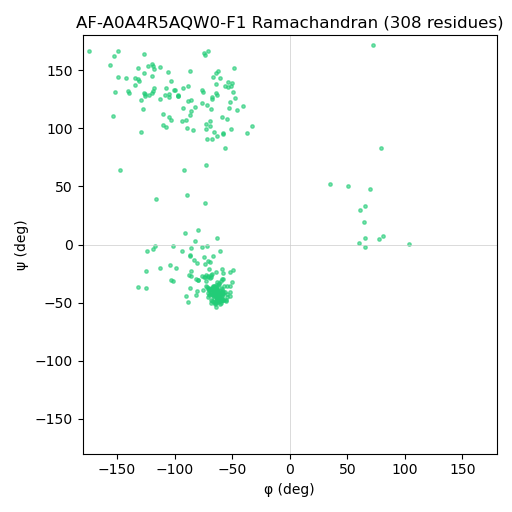A 1 198 ? 4.222 -1.474 -23.453 1.00 49.66 198 GLU A N 1
ATOM 1497 C CA . GLU A 1 198 ? 5.324 -2.191 -24.042 1.00 49.66 198 GLU A CA 1
ATOM 1498 C C . GLU A 1 198 ? 6.240 -1.086 -24.572 1.00 49.66 198 GLU A C 1
ATOM 1500 O O . GLU A 1 198 ? 5.719 -0.189 -25.253 1.00 49.66 198 GLU A O 1
ATOM 1505 N N . PRO A 1 199 ? 7.496 -0.999 -24.088 1.00 56.53 199 PRO A N 1
ATOM 1506 C CA . PRO A 1 199 ? 8.347 0.143 -24.383 1.00 56.53 199 PRO A CA 1
ATOM 1507 C C . PRO A 1 199 ? 8.251 0.383 -25.880 1.00 56.53 199 PRO A C 1
ATOM 1509 O O . PRO A 1 199 ? 8.350 -0.578 -26.647 1.00 56.53 199 PRO A O 1
ATOM 1512 N N . ALA A 1 200 ? 7.914 1.619 -26.264 1.00 66.62 200 ALA A N 1
ATOM 1513 C CA . ALA A 1 200 ? 7.596 1.924 -27.648 1.00 66.62 200 ALA A CA 1
ATOM 1514 C C . ALA A 1 200 ? 8.709 1.336 -28.522 1.00 66.62 200 ALA A C 1
ATOM 1516 O O . ALA A 1 200 ? 9.892 1.452 -28.172 1.00 66.62 200 ALA A O 1
ATOM 1517 N N . PHE A 1 201 ? 8.327 0.608 -29.577 1.00 77.00 201 PHE A N 1
ATOM 1518 C CA . PHE A 1 201 ? 9.268 -0.036 -30.492 1.00 77.00 201 PHE A CA 1
ATOM 1519 C C . PHE A 1 201 ? 9.929 1.046 -31.355 1.00 77.00 201 PHE A C 1
ATOM 1521 O O . PHE A 1 201 ? 9.682 1.212 -32.542 1.00 77.00 201 PHE A O 1
ATOM 1528 N N . GLU A 1 202 ? 10.737 1.850 -30.679 1.00 81.88 202 GLU A N 1
ATOM 1529 C CA . GLU A 1 202 ? 11.430 3.030 -31.142 1.00 81.88 202 GLU A CA 1
ATOM 1530 C C . GLU A 1 202 ? 12.929 2.769 -31.021 1.00 81.88 202 GLU A C 1
ATOM 1532 O O . GLU A 1 202 ? 13.401 2.035 -30.150 1.00 81.88 202 GLU A O 1
ATOM 1537 N N . VAL A 1 203 ? 13.704 3.407 -31.890 1.00 79.00 203 VAL A N 1
ATOM 1538 C CA . VAL A 1 203 ? 15.164 3.252 -31.940 1.00 79.00 203 VAL A CA 1
ATOM 1539 C C . VAL A 1 203 ? 15.812 3.602 -30.592 1.00 79.00 203 VAL A C 1
ATOM 1541 O O . VAL A 1 203 ? 16.755 2.939 -30.165 1.00 79.00 203 VAL A O 1
ATOM 1544 N N . ASN A 1 204 ? 15.261 4.594 -29.891 1.00 78.94 204 ASN A N 1
ATOM 1545 C CA . ASN A 1 204 ? 15.833 5.156 -28.663 1.00 78.94 204 ASN A CA 1
ATOM 1546 C C . ASN A 1 204 ? 15.663 4.235 -27.448 1.00 78.94 204 ASN A C 1
ATOM 1548 O O . ASN A 1 204 ? 16.290 4.443 -26.417 1.00 78.94 204 ASN A O 1
ATOM 1552 N N . THR A 1 205 ? 14.852 3.185 -27.585 1.00 77.38 205 THR A N 1
ATOM 1553 C CA . THR A 1 205 ? 14.734 2.112 -26.592 1.00 77.38 205 THR A CA 1
ATOM 1554 C C . THR A 1 205 ? 15.968 1.199 -26.595 1.00 77.38 205 THR A C 1
ATOM 1556 O O . THR A 1 205 ? 16.276 0.581 -25.579 1.00 77.38 205 THR A O 1
ATOM 1559 N N . PHE A 1 206 ? 16.682 1.105 -27.724 1.00 79.50 206 PHE A N 1
ATOM 1560 C CA . PHE A 1 206 ? 17.804 0.174 -27.917 1.00 79.50 206 PHE A CA 1
ATOM 1561 C C . PHE A 1 206 ? 19.165 0.865 -28.051 1.00 79.50 206 PHE A C 1
ATOM 1563 O O . PHE A 1 206 ? 20.196 0.227 -27.835 1.00 79.50 206 PHE A O 1
ATOM 1570 N N . TYR A 1 207 ? 19.177 2.151 -28.401 1.00 83.25 207 TYR A N 1
ATOM 1571 C CA . TYR A 1 207 ? 20.385 2.957 -28.543 1.00 83.25 207 TYR A CA 1
ATOM 1572 C C . TYR A 1 207 ? 20.238 4.226 -27.702 1.00 83.25 207 TYR A C 1
ATOM 1574 O O . TYR A 1 207 ? 19.363 5.044 -27.971 1.00 83.25 207 TYR A O 1
ATOM 1582 N N . ASP A 1 208 ? 21.101 4.377 -26.694 1.00 78.00 208 ASP A N 1
ATOM 1583 C CA . ASP A 1 208 ? 21.034 5.469 -25.708 1.00 78.00 208 ASP A CA 1
ATOM 1584 C C . ASP A 1 208 ? 21.248 6.871 -26.318 1.00 78.00 208 ASP A C 1
ATOM 1586 O O . ASP A 1 208 ? 20.836 7.872 -25.730 1.00 78.00 208 ASP A O 1
ATOM 1590 N N . ASP A 1 209 ? 21.915 6.960 -27.475 1.00 80.94 209 ASP A N 1
ATOM 1591 C CA . ASP A 1 209 ? 22.248 8.212 -28.161 1.00 80.94 209 ASP A CA 1
ATOM 1592 C C . ASP A 1 209 ? 21.758 8.179 -29.622 1.00 80.94 209 ASP A C 1
ATOM 1594 O O . ASP A 1 209 ? 22.000 7.244 -30.391 1.00 80.94 209 ASP A O 1
ATOM 1598 N N . ASP A 1 210 ? 21.057 9.249 -29.998 1.00 78.88 210 ASP A N 1
ATOM 1599 C CA . ASP A 1 210 ? 20.465 9.471 -31.314 1.00 78.88 210 ASP A CA 1
ATOM 1600 C C . ASP A 1 210 ? 21.485 9.658 -32.453 1.00 78.88 210 ASP A C 1
ATOM 1602 O O . ASP A 1 210 ? 21.128 9.714 -33.635 1.00 78.88 210 ASP A O 1
ATOM 1606 N N . VAL A 1 211 ? 22.762 9.803 -32.132 1.00 83.56 211 VAL A N 1
ATOM 1607 C CA . VAL A 1 211 ? 23.799 10.138 -33.107 1.00 83.56 211 VAL A CA 1
ATOM 1608 C C . VAL A 1 211 ? 24.922 9.116 -33.080 1.00 83.56 211 VAL A C 1
ATOM 1610 O O . VAL A 1 211 ? 25.468 8.782 -34.136 1.00 83.56 211 VAL A O 1
ATOM 1613 N N . ARG A 1 212 ? 25.283 8.606 -31.899 1.00 86.06 212 ARG A N 1
ATOM 1614 C CA . ARG A 1 212 ? 26.469 7.762 -31.731 1.00 86.06 212 ARG A CA 1
ATOM 1615 C C . ARG A 1 212 ? 26.172 6.490 -30.963 1.00 86.06 212 ARG A C 1
ATOM 1617 O O . ARG A 1 212 ? 25.483 6.489 -29.959 1.00 86.06 212 ARG A O 1
ATOM 1624 N N . PHE A 1 213 ? 26.781 5.405 -31.408 1.00 85.56 213 PHE A N 1
ATOM 1625 C CA . PHE A 1 213 ? 26.772 4.131 -30.709 1.00 85.56 213 PHE A CA 1
ATOM 1626 C C . PHE A 1 213 ? 28.213 3.739 -30.383 1.00 85.56 213 PHE A C 1
ATOM 1628 O O . PHE A 1 213 ? 29.083 3.794 -31.252 1.00 85.56 213 PHE A O 1
ATOM 1635 N N . GLU A 1 214 ? 28.490 3.371 -29.133 1.00 86.56 214 GLU A N 1
ATOM 1636 C CA . GLU A 1 214 ? 29.807 2.896 -28.702 1.00 86.56 214 GLU A CA 1
ATOM 1637 C C . GLU A 1 214 ? 29.722 1.400 -28.385 1.00 86.56 214 GLU A C 1
ATOM 1639 O O . GLU A 1 214 ? 29.085 1.002 -27.410 1.00 86.56 214 GLU A O 1
ATOM 1644 N N . ASN A 1 215 ? 30.383 0.561 -29.186 1.00 83.69 215 ASN A N 1
ATOM 1645 C CA . ASN A 1 215 ? 30.490 -0.865 -28.891 1.00 83.69 215 ASN A CA 1
ATOM 1646 C C . ASN A 1 215 ? 31.818 -1.152 -28.192 1.00 83.69 215 ASN A C 1
ATOM 1648 O O . ASN A 1 215 ? 32.887 -0.797 -28.696 1.00 83.69 215 ASN A O 1
ATOM 1652 N N . ARG A 1 216 ? 31.759 -1.838 -27.049 1.00 85.44 216 ARG A N 1
ATOM 1653 C CA . ARG A 1 216 ? 32.943 -2.309 -26.327 1.00 85.44 216 ARG A CA 1
ATOM 1654 C C . ARG A 1 216 ? 33.036 -3.822 -26.431 1.00 85.44 216 ARG A C 1
ATOM 1656 O O . ARG A 1 216 ? 32.369 -4.543 -25.695 1.00 85.44 216 ARG A O 1
ATOM 1663 N N . PHE A 1 217 ? 33.920 -4.304 -27.299 1.00 78.38 217 PHE A N 1
ATOM 1664 C CA . PHE A 1 217 ? 34.195 -5.731 -27.452 1.00 78.38 217 PHE A CA 1
ATOM 1665 C C . PHE A 1 217 ? 35.692 -6.011 -27.300 1.00 78.38 217 PHE A C 1
ATOM 1667 O O . PHE A 1 217 ? 36.535 -5.353 -27.908 1.00 78.38 217 PHE A O 1
ATOM 1674 N N . GLY A 1 218 ? 36.046 -6.981 -26.450 1.00 80.38 218 GLY A N 1
ATOM 1675 C CA . GLY A 1 218 ? 37.440 -7.406 -26.264 1.00 80.38 218 GLY A CA 1
ATOM 1676 C C . GLY A 1 218 ? 38.391 -6.311 -25.756 1.00 80.38 218 GLY A C 1
ATOM 1677 O O . GLY A 1 218 ? 39.567 -6.317 -26.106 1.00 80.38 218 GLY A O 1
ATOM 1678 N N . GLY A 1 219 ? 37.894 -5.345 -24.974 1.00 86.00 219 GLY A N 1
ATOM 1679 C CA . GLY A 1 219 ? 38.699 -4.236 -24.442 1.00 86.00 219 GLY A CA 1
ATOM 1680 C C . GLY A 1 219 ? 39.011 -3.121 -25.448 1.00 86.00 219 GLY A C 1
ATOM 1681 O O . GLY A 1 219 ? 39.738 -2.190 -25.109 1.00 86.00 219 GLY A O 1
ATOM 1682 N N . ARG A 1 220 ? 38.458 -3.185 -26.665 1.00 85.88 220 ARG A N 1
ATOM 1683 C CA . ARG A 1 220 ? 38.479 -2.089 -27.639 1.00 85.88 220 ARG A CA 1
ATOM 1684 C C . ARG A 1 220 ? 37.112 -1.418 -27.664 1.00 85.88 220 ARG A C 1
ATOM 1686 O O . ARG A 1 220 ? 36.092 -2.096 -27.570 1.00 85.88 220 ARG A O 1
ATOM 1693 N N . SER A 1 221 ? 37.119 -0.095 -27.767 1.00 88.00 221 SER A N 1
ATOM 1694 C CA . SER A 1 221 ? 35.925 0.708 -28.009 1.00 88.00 221 SER A CA 1
ATOM 1695 C C . SER A 1 221 ? 35.950 1.170 -29.461 1.00 88.00 221 SER A C 1
ATOM 1697 O O . SER A 1 221 ? 36.963 1.707 -29.913 1.00 88.00 221 SER A O 1
ATOM 1699 N N . GLU A 1 222 ? 34.867 0.917 -30.190 1.00 89.56 222 GLU A N 1
ATOM 1700 C CA . GLU A 1 222 ? 34.642 1.476 -31.519 1.00 89.56 222 GLU A CA 1
ATOM 1701 C C . GLU A 1 222 ? 33.371 2.327 -31.491 1.00 89.56 222 GLU A C 1
ATOM 1703 O O . GLU A 1 222 ? 32.335 1.915 -30.962 1.00 89.56 222 GLU A O 1
ATOM 1708 N N . THR A 1 223 ? 33.473 3.539 -32.035 1.00 89.50 223 THR A N 1
ATOM 1709 C CA . THR A 1 223 ? 32.352 4.471 -32.154 1.00 89.50 223 THR A CA 1
ATOM 1710 C C . THR A 1 223 ? 31.788 4.419 -33.565 1.00 89.50 223 THR A C 1
ATOM 1712 O O . THR A 1 223 ? 32.524 4.496 -34.552 1.00 89.50 223 THR A O 1
ATOM 1715 N N . TYR A 1 224 ? 30.469 4.337 -33.634 1.00 90.38 224 TYR A N 1
ATOM 1716 C CA . TYR A 1 224 ? 29.680 4.270 -34.848 1.00 90.38 224 TYR A CA 1
ATOM 1717 C C . TYR A 1 224 ? 28.766 5.492 -34.910 1.00 90.38 224 TYR A C 1
ATOM 1719 O O . TYR A 1 224 ? 28.130 5.844 -33.917 1.00 90.38 224 TYR A O 1
ATOM 1727 N N . GLU A 1 225 ? 28.688 6.139 -36.067 1.00 92.31 225 GLU A N 1
ATOM 1728 C CA . GLU A 1 225 ? 27.770 7.252 -36.313 1.00 92.31 225 GLU A CA 1
ATOM 1729 C C . GLU A 1 225 ? 26.507 6.736 -37.006 1.00 92.31 225 GLU A C 1
ATOM 1731 O O . GLU A 1 225 ? 26.591 6.047 -38.027 1.00 92.31 225 GLU A O 1
ATOM 1736 N N . ARG A 1 226 ? 25.331 7.052 -36.456 1.00 92.38 226 ARG A N 1
ATOM 1737 C CA . ARG A 1 226 ? 24.043 6.666 -37.039 1.00 92.38 226 ARG A CA 1
ATOM 1738 C C . ARG A 1 226 ? 23.791 7.499 -38.295 1.00 92.38 226 ARG A C 1
ATOM 1740 O O . ARG A 1 226 ? 23.705 8.719 -38.238 1.00 92.38 226 ARG A O 1
ATOM 1747 N N . THR A 1 227 ? 23.652 6.828 -39.433 1.00 92.56 227 THR A N 1
ATOM 1748 C CA . THR A 1 227 ? 23.416 7.468 -40.739 1.00 92.56 227 THR A CA 1
ATOM 1749 C C . THR A 1 227 ? 21.956 7.408 -41.174 1.00 92.56 227 THR A C 1
ATOM 1751 O O . THR A 1 227 ? 21.483 8.321 -41.845 1.00 92.56 227 THR A O 1
ATOM 1754 N N . ALA A 1 228 ? 21.232 6.359 -40.781 1.00 92.25 228 ALA A N 1
ATOM 1755 C CA . ALA A 1 228 ? 19.804 6.214 -41.034 1.00 92.25 228 ALA A CA 1
ATOM 1756 C C . ALA A 1 228 ? 19.171 5.268 -40.009 1.00 92.25 228 ALA A C 1
ATOM 1758 O O . ALA A 1 228 ? 19.842 4.382 -39.477 1.00 92.25 228 ALA A O 1
ATOM 1759 N N . ALA A 1 229 ? 17.872 5.436 -39.769 1.00 92.06 229 ALA A N 1
ATOM 1760 C CA . ALA A 1 229 ? 17.059 4.481 -39.033 1.00 92.06 229 ALA A CA 1
ATOM 1761 C C . ALA A 1 229 ? 15.661 4.389 -39.653 1.00 92.06 229 ALA A C 1
ATOM 1763 O O . ALA A 1 229 ? 15.112 5.394 -40.111 1.00 92.06 229 ALA A O 1
ATOM 1764 N N . LYS A 1 230 ? 15.094 3.183 -39.674 1.00 92.88 230 LYS A N 1
ATOM 1765 C CA . LYS A 1 230 ? 13.754 2.909 -40.189 1.00 92.88 230 LYS A CA 1
ATOM 1766 C C . LYS A 1 230 ? 13.049 1.911 -39.278 1.00 92.88 230 LYS A C 1
ATOM 1768 O O . LYS A 1 230 ? 13.606 0.860 -38.976 1.00 92.88 230 LYS A O 1
ATOM 1773 N N . VAL A 1 231 ? 11.826 2.239 -38.877 1.00 91.94 231 VAL A N 1
ATOM 1774 C CA . VAL A 1 231 ? 10.942 1.345 -38.121 1.00 91.94 231 VAL A CA 1
ATOM 1775 C C . VAL A 1 231 ? 9.926 0.744 -39.090 1.00 91.94 231 VAL A C 1
ATOM 1777 O O . VAL A 1 231 ? 9.382 1.456 -39.938 1.00 91.94 231 VAL A O 1
ATOM 1780 N N . LEU A 1 232 ? 9.736 -0.569 -39.018 1.00 92.31 232 LEU A N 1
ATOM 1781 C CA . LEU A 1 232 ? 8.792 -1.332 -39.828 1.00 92.31 232 LEU A CA 1
ATOM 1782 C C . LEU A 1 232 ? 7.940 -2.189 -38.885 1.00 92.31 232 LEU A C 1
ATOM 1784 O O . LEU A 1 232 ? 8.378 -3.257 -38.465 1.00 92.31 232 LEU A O 1
ATOM 1788 N N . ASP A 1 233 ? 6.756 -1.697 -38.531 1.00 88.50 233 ASP A N 1
ATOM 1789 C CA . ASP A 1 233 ? 5.877 -2.277 -37.500 1.00 88.50 233 ASP A CA 1
ATOM 1790 C C . ASP A 1 233 ? 4.907 -3.332 -38.056 1.00 88.50 233 ASP A C 1
ATOM 1792 O O . ASP A 1 233 ? 3.715 -3.333 -37.741 1.00 88.50 233 ASP A O 1
ATOM 1796 N N . ASP A 1 234 ? 5.400 -4.200 -38.938 1.00 91.06 234 ASP A N 1
ATOM 1797 C CA . ASP A 1 234 ? 4.623 -5.287 -39.525 1.00 91.06 234 ASP A CA 1
ATOM 1798 C C . ASP A 1 234 ? 5.475 -6.526 -39.865 1.00 91.06 234 ASP A C 1
ATOM 1800 O O . ASP A 1 234 ? 6.712 -6.506 -39.908 1.00 91.06 234 ASP A O 1
ATOM 1804 N N . GLU A 1 235 ? 4.784 -7.643 -40.131 1.00 90.94 235 GLU A N 1
ATOM 1805 C CA . GLU A 1 235 ? 5.403 -8.897 -40.581 1.00 90.94 235 GLU A CA 1
ATOM 1806 C C . GLU A 1 235 ? 6.197 -8.681 -41.881 1.00 90.94 235 GLU A C 1
ATOM 1808 O O . GLU A 1 235 ? 7.299 -9.210 -42.039 1.00 90.94 235 GLU A O 1
ATOM 1813 N N . GLU A 1 236 ? 5.678 -7.874 -42.812 1.00 91.56 236 GLU A N 1
ATOM 1814 C CA . GLU A 1 236 ? 6.362 -7.561 -44.073 1.00 91.56 236 GLU A CA 1
ATOM 1815 C C . GLU A 1 236 ? 7.727 -6.905 -43.809 1.00 91.56 236 GLU A C 1
ATOM 1817 O O . GLU A 1 236 ? 8.745 -7.282 -44.402 1.00 91.56 236 GLU A O 1
ATOM 1822 N N . GLY A 1 237 ? 7.765 -6.012 -42.824 1.00 89.38 237 GLY A N 1
ATOM 1823 C CA . GLY A 1 237 ? 8.936 -5.370 -42.271 1.00 89.38 237 GLY A CA 1
ATOM 1824 C C . GLY A 1 237 ? 9.976 -6.355 -41.778 1.00 89.38 237 GLY A C 1
ATOM 1825 O O . GLY A 1 237 ? 11.144 -6.237 -42.159 1.00 89.38 237 GLY A O 1
ATOM 1826 N N . CYS A 1 238 ? 9.569 -7.352 -40.991 1.00 91.38 238 CYS A N 1
ATOM 1827 C CA . CYS A 1 238 ? 10.441 -8.443 -40.553 1.00 91.38 238 CYS A CA 1
ATOM 1828 C C . CYS A 1 238 ? 11.033 -9.226 -41.732 1.00 91.38 238 CYS A C 1
ATOM 1830 O O . CYS A 1 238 ? 12.235 -9.501 -41.766 1.00 91.38 238 CYS A O 1
ATOM 1832 N N . LEU A 1 239 ? 10.202 -9.580 -42.714 1.00 92.38 239 LEU A N 1
ATOM 1833 C CA . LEU A 1 239 ? 10.596 -10.451 -43.823 1.00 92.38 239 LEU A CA 1
ATOM 1834 C C . LEU A 1 239 ? 11.501 -9.756 -44.847 1.00 92.38 239 LEU A C 1
ATOM 1836 O O . LEU A 1 239 ? 12.330 -10.425 -45.474 1.00 92.38 239 LEU A O 1
ATOM 1840 N N . ALA A 1 240 ? 11.380 -8.433 -44.994 1.00 88.25 240 ALA A N 1
ATOM 1841 C CA . ALA A 1 240 ? 12.190 -7.632 -45.910 1.00 88.25 240 ALA A CA 1
ATOM 1842 C C . ALA A 1 240 ? 13.699 -7.712 -45.605 1.00 88.25 240 ALA A C 1
ATOM 1844 O O . ALA A 1 240 ? 14.512 -7.663 -46.524 1.00 88.25 240 ALA A O 1
ATOM 1845 N N . GLY A 1 241 ? 14.072 -7.876 -44.329 1.00 82.69 241 GLY A N 1
ATOM 1846 C CA . GLY A 1 241 ? 15.469 -7.974 -43.887 1.00 82.69 241 GLY A CA 1
ATOM 1847 C C . GLY A 1 241 ? 16.096 -9.360 -44.008 1.00 82.69 241 GLY A C 1
ATOM 1848 O O . GLY A 1 241 ? 17.307 -9.508 -43.877 1.00 82.69 241 GLY A O 1
ATOM 1849 N N . ALA A 1 242 ? 15.291 -10.396 -44.230 1.00 88.50 242 ALA A N 1
ATOM 1850 C CA . ALA A 1 242 ? 15.783 -11.763 -44.270 1.00 88.50 242 ALA A CA 1
ATOM 1851 C C . ALA A 1 242 ? 16.377 -12.095 -45.648 1.00 88.50 242 ALA A C 1
ATOM 1853 O O . ALA A 1 242 ? 15.676 -12.097 -46.665 1.00 88.50 242 ALA A O 1
ATOM 1854 N N . ALA A 1 243 ? 17.672 -12.425 -45.674 1.00 84.00 243 ALA A N 1
ATOM 1855 C CA . ALA A 1 243 ? 18.416 -12.714 -46.901 1.00 84.00 243 ALA A CA 1
ATOM 1856 C C . ALA A 1 243 ? 18.003 -14.035 -47.582 1.00 84.00 243 ALA A C 1
ATOM 1858 O O . ALA A 1 243 ? 18.086 -14.155 -48.804 1.00 84.00 243 ALA A O 1
ATOM 1859 N N . SER A 1 244 ? 17.528 -15.025 -46.817 1.00 88.81 244 SER A N 1
ATOM 1860 C CA . SER A 1 244 ? 17.177 -16.360 -47.319 1.00 88.81 244 SER A CA 1
ATOM 1861 C C . SER A 1 244 ? 15.705 -16.711 -47.088 1.00 88.81 244 SER A C 1
ATOM 1863 O O . SER A 1 244 ? 15.063 -16.216 -46.160 1.00 88.81 244 SER A O 1
ATOM 1865 N N . GLY A 1 245 ? 15.169 -17.615 -47.918 1.00 91.44 245 GLY A N 1
ATOM 1866 C CA . GLY A 1 245 ? 13.825 -18.172 -47.714 1.00 91.44 245 GLY A CA 1
ATOM 1867 C C . GLY A 1 245 ? 13.688 -18.877 -46.361 1.00 91.44 245 GLY A C 1
ATOM 1868 O O . GLY A 1 245 ? 12.699 -18.683 -45.666 1.00 91.44 245 GLY A O 1
ATOM 1869 N N . GLN A 1 246 ? 14.735 -19.585 -45.927 1.00 91.62 246 GLN A N 1
ATOM 1870 C CA . GLN A 1 246 ? 14.772 -20.250 -44.624 1.00 91.62 246 GLN A CA 1
ATOM 1871 C C . GLN A 1 246 ? 14.655 -19.259 -43.455 1.00 91.62 246 GLN A C 1
ATOM 1873 O O . GLN A 1 246 ? 13.915 -19.521 -42.510 1.00 91.62 246 GLN A O 1
ATOM 1878 N N . ALA A 1 247 ? 15.347 -18.116 -43.512 1.00 91.19 247 ALA A N 1
ATOM 1879 C CA . ALA A 1 247 ? 15.238 -17.087 -42.479 1.00 91.19 247 ALA A CA 1
ATOM 1880 C C . ALA A 1 247 ? 13.830 -16.469 -42.449 1.00 91.19 247 ALA A C 1
ATOM 1882 O O . ALA A 1 247 ? 13.267 -16.292 -41.370 1.00 91.19 247 ALA A O 1
ATOM 1883 N N . ARG A 1 248 ? 13.222 -16.222 -43.620 1.00 94.44 248 ARG A N 1
ATOM 1884 C CA . ARG A 1 248 ? 11.825 -15.755 -43.722 1.00 94.44 248 ARG A CA 1
ATOM 1885 C C . ARG A 1 248 ? 10.847 -16.738 -43.085 1.00 94.44 248 ARG A C 1
ATOM 1887 O O . ARG A 1 248 ? 9.963 -16.319 -42.345 1.00 94.44 248 ARG A O 1
ATOM 1894 N N . ASP A 1 249 ? 11.031 -18.034 -43.321 1.00 95.00 249 ASP A N 1
ATOM 1895 C CA . ASP A 1 249 ? 10.174 -19.068 -42.738 1.00 95.00 249 ASP A CA 1
ATOM 1896 C C . ASP A 1 249 ? 10.314 -19.155 -41.213 1.00 95.00 249 ASP A C 1
ATOM 1898 O O . ASP A 1 249 ? 9.319 -19.379 -40.526 1.00 95.00 249 ASP A O 1
ATOM 1902 N N . VAL A 1 250 ? 11.522 -18.953 -40.673 1.00 94.31 250 VAL A N 1
ATOM 1903 C CA . VAL A 1 250 ? 11.751 -18.882 -39.220 1.00 94.31 250 VAL A CA 1
ATOM 1904 C C . VAL A 1 250 ? 11.048 -17.664 -38.624 1.00 94.31 250 VAL A C 1
ATOM 1906 O O . VAL A 1 250 ? 10.275 -17.824 -37.685 1.00 94.31 250 VAL A O 1
ATOM 1909 N N . LEU A 1 251 ? 11.254 -16.473 -39.196 1.00 95.00 251 LEU A N 1
ATOM 1910 C CA . LEU A 1 251 ? 10.640 -15.236 -38.700 1.00 95.00 251 LEU A CA 1
ATOM 1911 C C . LEU A 1 251 ? 9.110 -15.286 -38.745 1.00 95.00 251 LEU A C 1
ATOM 1913 O O . LEU A 1 251 ? 8.464 -14.862 -37.791 1.00 95.00 251 LEU A O 1
ATOM 1917 N N . ARG A 1 252 ? 8.531 -15.853 -39.812 1.00 95.69 252 ARG A N 1
ATOM 1918 C CA . ARG A 1 252 ? 7.080 -16.053 -39.915 1.00 95.69 252 ARG A CA 1
ATOM 1919 C C . ARG A 1 252 ? 6.573 -17.059 -38.886 1.00 95.69 252 ARG A C 1
ATOM 1921 O O . ARG A 1 252 ? 5.569 -16.815 -38.227 1.00 95.69 252 ARG A O 1
ATOM 1928 N N . ARG A 1 253 ? 7.247 -18.206 -38.754 1.00 96.00 253 ARG A N 1
ATOM 1929 C CA . ARG A 1 253 ? 6.830 -19.276 -37.834 1.00 96.00 253 ARG A CA 1
ATOM 1930 C C . ARG A 1 253 ? 6.869 -18.827 -36.377 1.00 96.00 253 ARG A C 1
ATOM 1932 O O . ARG A 1 253 ? 5.988 -19.215 -35.620 1.00 96.00 253 ARG A O 1
ATOM 1939 N N . ASP A 1 254 ? 7.886 -18.057 -36.011 1.00 95.75 254 ASP A N 1
ATOM 1940 C CA . ASP A 1 254 ? 8.101 -17.602 -34.638 1.00 95.75 254 ASP A CA 1
ATOM 1941 C C . ASP A 1 254 ? 7.419 -16.248 -34.354 1.00 95.75 254 ASP A C 1
ATOM 1943 O O . ASP A 1 254 ? 7.635 -15.671 -33.297 1.00 95.75 254 ASP A O 1
ATOM 1947 N N . GLY A 1 255 ? 6.569 -15.754 -35.267 1.00 95.31 255 GLY A N 1
ATOM 1948 C CA . GLY A 1 255 ? 5.685 -14.612 -35.020 1.00 95.31 255 GLY A CA 1
ATOM 1949 C C . GLY A 1 255 ? 6.406 -13.270 -34.889 1.00 95.31 255 GLY A C 1
ATOM 1950 O O . GLY A 1 255 ? 6.162 -12.537 -33.936 1.00 95.31 255 GLY A O 1
ATOM 1951 N N . CYS A 1 256 ? 7.315 -12.952 -35.814 1.00 95.62 256 CYS A N 1
ATOM 1952 C CA . CYS A 1 256 ? 7.945 -11.631 -35.862 1.00 95.62 256 CYS A CA 1
ATOM 1953 C C . CYS A 1 256 ? 6.920 -10.548 -36.242 1.00 95.62 256 CYS A C 1
ATOM 1955 O O . CYS A 1 256 ? 6.272 -10.649 -37.284 1.00 95.62 256 CYS A O 1
ATOM 1957 N N . GLU A 1 257 ? 6.797 -9.515 -35.410 1.00 94.69 257 GLU A N 1
ATOM 1958 C CA . GLU A 1 257 ? 5.772 -8.466 -35.526 1.00 94.69 257 GLU A CA 1
ATOM 1959 C C . GLU A 1 257 ? 6.306 -7.141 -36.079 1.00 94.69 257 GLU A C 1
ATOM 1961 O O . GLU A 1 257 ? 5.525 -6.297 -36.505 1.00 94.69 257 GLU A O 1
ATOM 1966 N N . GLY A 1 258 ? 7.622 -6.937 -36.055 1.00 92.50 258 GLY A N 1
ATOM 1967 C CA . GLY A 1 258 ? 8.239 -5.720 -36.565 1.00 92.50 258 GLY A CA 1
ATOM 1968 C C . GLY A 1 258 ? 9.763 -5.759 -36.556 1.00 92.50 258 GLY A C 1
ATOM 1969 O O . GLY A 1 258 ? 10.392 -6.625 -35.941 1.00 92.50 258 GLY A O 1
ATOM 1970 N N . ARG A 1 259 ? 10.377 -4.807 -37.257 1.00 94.06 259 ARG A N 1
ATOM 1971 C CA . ARG A 1 259 ? 11.830 -4.665 -37.376 1.00 94.06 259 ARG A CA 1
ATOM 1972 C C . ARG A 1 259 ? 12.252 -3.202 -37.330 1.00 94.06 259 ARG A C 1
ATOM 1974 O O . ARG A 1 259 ? 11.740 -2.380 -38.084 1.00 94.06 259 ARG A O 1
ATOM 1981 N N . ILE A 1 260 ? 13.256 -2.901 -36.518 1.00 91.50 260 ILE A N 1
ATOM 1982 C CA . ILE A 1 260 ? 14.020 -1.656 -36.605 1.00 91.50 260 ILE A CA 1
ATOM 1983 C C . ILE A 1 260 ? 15.287 -1.954 -37.395 1.00 91.50 260 ILE A C 1
ATOM 1985 O O . ILE A 1 260 ? 16.015 -2.894 -37.086 1.00 91.50 260 ILE A O 1
ATOM 1989 N N . GLU A 1 261 ? 15.553 -1.154 -38.416 1.00 92.06 261 GLU A N 1
ATOM 1990 C CA . GLU A 1 261 ? 16.782 -1.188 -39.198 1.00 92.06 261 GLU A CA 1
ATOM 1991 C C . GLU A 1 261 ? 17.570 0.092 -38.945 1.00 92.06 261 GLU A C 1
ATOM 1993 O O . GLU A 1 261 ? 17.045 1.193 -39.120 1.00 92.06 261 GLU A O 1
ATOM 1998 N N . VAL A 1 262 ? 18.828 -0.051 -38.532 1.00 91.38 262 VAL A N 1
ATOM 1999 C CA . VAL A 1 262 ? 19.722 1.074 -38.252 1.00 91.38 262 VAL A CA 1
ATOM 2000 C C . VAL A 1 262 ? 21.004 0.910 -39.053 1.00 91.38 262 VAL A C 1
ATOM 2002 O O . VAL A 1 262 ? 21.652 -0.132 -38.998 1.00 91.38 262 VAL A O 1
ATOM 2005 N N . ALA A 1 263 ? 21.374 1.949 -39.796 1.00 92.25 263 ALA A N 1
ATOM 2006 C CA . ALA A 1 263 ? 22.609 1.995 -40.563 1.00 92.25 263 ALA A CA 1
ATOM 2007 C C . ALA A 1 263 ? 23.628 2.891 -39.862 1.00 92.25 263 ALA A C 1
ATOM 2009 O O . ALA A 1 263 ? 23.361 4.054 -39.545 1.00 92.25 263 ALA A O 1
ATOM 2010 N N . PHE A 1 264 ? 24.827 2.364 -39.690 1.00 92.38 264 PHE A N 1
ATOM 2011 C CA . PHE A 1 264 ? 25.943 2.991 -39.015 1.00 92.38 264 PHE A CA 1
ATOM 2012 C C . PHE A 1 264 ? 27.126 3.180 -39.958 1.00 92.38 264 PHE A C 1
ATOM 2014 O O . PHE A 1 264 ? 27.325 2.414 -40.902 1.00 92.38 264 PHE A O 1
ATOM 2021 N N . ARG A 1 265 ? 27.954 4.179 -39.663 1.00 93.38 265 ARG A N 1
ATOM 2022 C CA . ARG A 1 265 ? 29.252 4.391 -40.298 1.00 93.38 265 ARG A CA 1
ATOM 2023 C C . ARG A 1 265 ? 30.345 4.388 -39.235 1.00 93.38 265 ARG A C 1
ATOM 2025 O O . ARG A 1 265 ? 30.248 5.111 -38.247 1.00 93.38 265 ARG A O 1
ATOM 2032 N N . THR A 1 266 ? 31.386 3.585 -39.431 1.00 90.94 266 THR A N 1
ATOM 2033 C CA . THR A 1 266 ? 32.582 3.625 -38.580 1.00 90.94 266 THR A CA 1
ATOM 2034 C C . THR A 1 266 ? 33.419 4.865 -38.887 1.00 90.94 266 THR A C 1
ATOM 2036 O O . THR A 1 266 ? 33.321 5.448 -39.969 1.00 90.94 266 THR A O 1
ATOM 2039 N N . MET A 1 267 ? 34.333 5.231 -37.988 1.00 89.19 267 MET A N 1
ATOM 2040 C CA . MET A 1 267 ? 35.302 6.310 -38.242 1.00 89.19 267 MET A CA 1
ATOM 2041 C C . MET A 1 267 ? 36.182 6.055 -39.481 1.00 89.19 267 MET A C 1
ATOM 2043 O O . MET A 1 267 ? 36.679 6.997 -40.092 1.00 89.19 267 MET A O 1
ATOM 2047 N N . GLY A 1 268 ? 36.359 4.787 -39.870 1.00 89.75 268 GLY A N 1
ATOM 2048 C CA . GLY A 1 268 ? 37.064 4.383 -41.089 1.00 89.75 268 GLY A CA 1
ATOM 2049 C C . GLY A 1 268 ? 36.214 4.439 -42.364 1.00 89.75 268 GLY A C 1
ATOM 2050 O O . GLY A 1 268 ? 36.694 4.038 -43.420 1.00 89.75 268 GLY A O 1
ATOM 2051 N N . GLY A 1 269 ? 34.959 4.895 -42.284 1.00 90.06 269 GLY A N 1
ATOM 2052 C CA . GLY A 1 269 ? 34.040 4.988 -43.422 1.00 90.06 269 GLY A CA 1
ATOM 2053 C C . GLY A 1 269 ? 33.348 3.675 -43.800 1.00 90.06 269 GLY A C 1
ATOM 2054 O O . GLY A 1 269 ? 32.654 3.636 -44.814 1.00 90.06 269 GLY A O 1
ATOM 2055 N N . VAL A 1 270 ? 33.503 2.614 -43.003 1.00 89.50 270 VAL A N 1
ATOM 2056 C CA . VAL A 1 270 ? 32.836 1.325 -43.239 1.00 89.50 270 VAL A CA 1
ATOM 2057 C C . VAL A 1 270 ? 31.374 1.439 -42.825 1.00 89.50 270 VAL A C 1
ATOM 2059 O O . VAL A 1 270 ? 31.072 1.950 -41.747 1.00 89.50 270 VAL A O 1
ATOM 2062 N N . LEU A 1 271 ? 30.469 0.972 -43.681 1.00 88.69 271 LEU A N 1
ATOM 2063 C CA . LEU A 1 271 ? 29.042 0.916 -43.381 1.00 88.69 271 LEU A CA 1
ATOM 2064 C C . LEU A 1 271 ? 28.707 -0.405 -42.684 1.00 88.69 271 LEU A C 1
ATOM 2066 O O . LEU A 1 271 ? 29.186 -1.461 -43.093 1.00 88.69 271 LEU A O 1
ATOM 2070 N N . VAL A 1 272 ? 27.888 -0.329 -41.638 1.00 87.25 272 VAL A N 1
ATOM 2071 C CA . VAL A 1 272 ? 27.415 -1.479 -40.856 1.00 87.25 272 VAL A CA 1
ATOM 2072 C C . VAL A 1 272 ? 25.915 -1.325 -40.637 1.00 87.25 272 VAL A C 1
ATOM 2074 O O . VAL A 1 272 ? 25.447 -0.229 -40.344 1.00 87.25 272 VAL A O 1
ATOM 2077 N N . SER A 1 273 ? 25.155 -2.403 -40.775 1.00 87.81 273 SER A N 1
ATOM 2078 C CA . SER A 1 273 ? 23.721 -2.437 -40.483 1.00 87.81 273 SER A CA 1
ATOM 2079 C C . SER A 1 273 ? 23.468 -3.179 -39.165 1.00 87.81 273 SER A C 1
ATOM 2081 O O . SER A 1 273 ? 24.211 -4.083 -38.784 1.00 87.81 273 SER A O 1
ATOM 2083 N N . SER A 1 274 ? 22.431 -2.777 -38.435 1.00 88.25 274 SER A N 1
ATOM 2084 C CA . SER A 1 274 ? 21.920 -3.491 -37.267 1.00 88.25 274 SER A CA 1
ATOM 2085 C C . SER A 1 274 ? 20.407 -3.617 -37.379 1.00 88.25 274 SER A C 1
ATOM 2087 O O . SER A 1 274 ? 19.731 -2.701 -37.857 1.00 88.25 274 SER A O 1
ATOM 2089 N N . HIS A 1 275 ? 19.882 -4.761 -36.951 1.00 90.56 275 HIS A N 1
ATOM 2090 C CA . HIS A 1 275 ? 18.465 -5.074 -37.040 1.00 90.56 275 HIS A CA 1
ATOM 2091 C C . HIS A 1 275 ? 17.952 -5.548 -35.685 1.00 90.56 275 HIS A C 1
ATOM 2093 O O . HIS A 1 275 ? 18.463 -6.523 -35.144 1.00 90.56 275 HIS A O 1
ATOM 2099 N N . VAL A 1 276 ? 16.912 -4.894 -35.172 1.00 91.94 276 VAL A N 1
ATOM 2100 C CA . VAL A 1 276 ? 16.206 -5.313 -33.955 1.00 91.94 276 VAL A CA 1
ATOM 2101 C C . VAL A 1 276 ? 14.848 -5.861 -34.364 1.00 91.94 276 VAL A C 1
ATOM 2103 O O . VAL A 1 276 ? 14.126 -5.206 -35.111 1.00 91.94 276 VAL A O 1
ATOM 2106 N N . LEU A 1 277 ? 14.506 -7.063 -33.908 1.00 94.31 277 LEU A N 1
ATOM 2107 C CA . LEU A 1 277 ? 13.266 -7.755 -34.266 1.00 94.31 277 LEU A CA 1
ATOM 2108 C C . LEU A 1 277 ? 12.297 -7.764 -33.077 1.00 94.31 277 LEU A C 1
ATOM 2110 O O . LEU A 1 277 ? 12.706 -8.073 -31.956 1.00 94.31 277 LEU A O 1
ATOM 2114 N N . LYS A 1 278 ? 11.021 -7.454 -33.327 1.00 93.06 278 LYS A N 1
ATOM 2115 C CA . LYS A 1 278 ? 9.934 -7.518 -32.343 1.00 93.06 278 LYS A CA 1
ATOM 2116 C C . LYS A 1 278 ? 9.238 -8.875 -32.409 1.00 93.06 278 LYS A C 1
ATOM 2118 O O . LYS A 1 278 ? 8.890 -9.339 -33.491 1.00 93.06 278 LYS A O 1
ATOM 2123 N N . PHE A 1 279 ? 8.994 -9.470 -31.247 1.00 94.38 279 PHE A N 1
ATOM 2124 C CA . PHE A 1 279 ? 8.214 -10.696 -31.083 1.00 94.38 279 PHE A CA 1
ATOM 2125 C C . PHE A 1 279 ? 7.194 -10.499 -29.962 1.00 94.38 279 PHE A C 1
ATOM 2127 O O . PHE A 1 279 ? 7.477 -9.767 -29.014 1.00 94.38 279 PHE A O 1
ATOM 2134 N N . ALA A 1 280 ? 6.067 -11.209 -30.041 1.00 90.44 280 ALA A N 1
ATOM 2135 C CA . ALA A 1 280 ? 4.997 -11.155 -29.042 1.00 90.44 280 ALA A CA 1
ATOM 2136 C C . ALA A 1 280 ? 5.456 -11.551 -27.625 1.00 90.44 280 ALA A C 1
ATOM 2138 O O . ALA A 1 280 ? 4.895 -11.107 -26.623 1.00 90.44 280 ALA A O 1
ATOM 2139 N N . ASP A 1 281 ? 6.462 -12.428 -27.527 1.00 90.94 281 ASP A N 1
ATOM 2140 C CA . ASP A 1 281 ? 6.977 -12.919 -26.255 1.00 90.94 281 ASP A CA 1
ATOM 2141 C C . ASP A 1 281 ? 8.456 -13.349 -26.325 1.00 90.94 281 ASP A C 1
ATOM 2143 O O . ASP A 1 281 ? 9.037 -13.607 -27.385 1.00 90.94 281 ASP A O 1
ATOM 2147 N N . ALA A 1 282 ? 9.079 -13.448 -25.148 1.00 88.19 282 ALA A N 1
ATOM 2148 C CA . ALA A 1 282 ? 10.496 -13.774 -25.008 1.00 88.19 282 ALA A CA 1
ATOM 2149 C C . ALA A 1 282 ? 10.851 -15.219 -25.409 1.00 88.19 282 ALA A C 1
ATOM 2151 O O . ALA A 1 282 ? 12.002 -15.484 -25.774 1.00 88.19 282 ALA A O 1
ATOM 2152 N N . ALA A 1 283 ? 9.907 -16.164 -25.328 1.00 92.06 283 ALA A N 1
ATOM 2153 C CA . ALA A 1 283 ? 10.153 -17.545 -25.730 1.00 92.06 283 ALA A CA 1
ATOM 2154 C C . ALA A 1 283 ? 10.267 -17.633 -27.257 1.00 92.06 283 ALA A C 1
ATOM 2156 O O . ALA A 1 283 ? 11.252 -18.189 -27.753 1.00 92.06 283 ALA A O 1
ATOM 2157 N N . SER A 1 284 ? 9.348 -16.979 -27.970 1.00 92.56 284 SER A N 1
ATOM 2158 C CA . SER A 1 284 ? 9.346 -16.836 -29.429 1.00 92.56 284 SER A CA 1
ATOM 2159 C C . SER A 1 284 ? 10.638 -16.184 -29.941 1.00 92.56 284 SER A C 1
ATOM 2161 O O . SER A 1 284 ? 11.325 -16.747 -30.798 1.00 92.56 284 SER A O 1
ATOM 2163 N N . ALA A 1 285 ? 11.072 -15.077 -29.322 1.00 92.88 285 ALA A N 1
ATOM 2164 C CA . ALA A 1 285 ? 12.363 -14.449 -29.633 1.00 92.88 285 ALA A CA 1
ATOM 2165 C C . ALA A 1 285 ? 13.557 -15.400 -29.396 1.00 92.88 285 ALA A C 1
ATOM 2167 O O . ALA A 1 285 ? 14.503 -15.472 -30.190 1.00 92.88 285 ALA A O 1
ATOM 2168 N N . GLY A 1 286 ? 13.521 -16.168 -28.303 1.00 90.50 286 GLY A N 1
ATOM 2169 C CA . GLY A 1 286 ? 14.551 -17.148 -27.966 1.00 90.50 286 GLY A CA 1
ATOM 2170 C C . GLY A 1 286 ? 14.654 -18.301 -28.972 1.00 90.50 286 GLY A C 1
ATOM 2171 O O . GLY A 1 286 ? 15.769 -18.736 -29.283 1.00 90.50 286 GLY A O 1
ATOM 2172 N N . ASP A 1 287 ? 13.519 -18.785 -29.477 1.00 93.56 287 ASP A N 1
ATOM 2173 C CA . ASP A 1 287 ? 13.440 -19.819 -30.513 1.00 93.56 287 ASP A CA 1
ATOM 2174 C C . ASP A 1 287 ? 13.945 -19.320 -31.865 1.00 93.56 287 ASP A C 1
ATOM 2176 O O . ASP A 1 287 ? 14.824 -19.962 -32.459 1.00 93.56 287 ASP A O 1
ATOM 2180 N N . ALA A 1 288 ? 13.484 -18.141 -32.293 1.00 93.00 288 ALA A N 1
ATOM 2181 C CA . ALA A 1 288 ? 13.939 -17.501 -33.521 1.00 93.00 288 ALA A CA 1
ATOM 2182 C C . ALA A 1 288 ? 15.463 -17.327 -33.508 1.00 93.00 288 ALA A C 1
ATOM 2184 O O . ALA A 1 288 ? 16.156 -17.765 -34.429 1.00 93.00 288 ALA A O 1
ATOM 2185 N N . ARG A 1 289 ? 16.027 -16.805 -32.408 1.00 92.88 289 ARG A N 1
ATOM 2186 C CA . ARG A 1 289 ? 17.479 -16.630 -32.245 1.00 92.88 289 ARG A CA 1
ATOM 2187 C C . ARG A 1 289 ? 18.255 -17.940 -32.382 1.00 92.88 289 ARG A C 1
ATOM 2189 O O . ARG A 1 289 ? 19.321 -17.956 -32.995 1.00 92.88 289 ARG A O 1
ATOM 2196 N N . ARG A 1 290 ? 17.765 -19.043 -31.802 1.00 91.50 290 ARG A N 1
ATOM 2197 C CA . ARG A 1 290 ? 18.431 -20.355 -31.909 1.00 91.50 290 ARG A CA 1
ATOM 2198 C C . ARG A 1 290 ? 18.452 -20.860 -33.348 1.00 91.50 290 ARG A C 1
ATOM 2200 O O . ARG A 1 290 ? 19.472 -21.380 -33.784 1.00 91.50 290 ARG A O 1
ATOM 2207 N N . ARG A 1 291 ? 17.352 -20.695 -34.082 1.00 91.62 291 ARG A N 1
ATOM 2208 C CA . ARG A 1 291 ? 17.228 -21.178 -35.465 1.00 91.62 291 ARG A CA 1
ATOM 2209 C C . ARG A 1 291 ? 17.993 -20.301 -36.453 1.00 91.62 291 ARG A C 1
ATOM 2211 O O . ARG A 1 291 ? 18.653 -20.836 -37.338 1.00 91.62 291 ARG A O 1
ATOM 2218 N N . LEU A 1 292 ? 17.975 -18.981 -36.256 1.00 88.69 292 LEU A N 1
ATOM 2219 C CA . LEU A 1 292 ? 18.677 -18.026 -37.116 1.00 88.69 292 LEU A CA 1
ATOM 2220 C C . LEU A 1 292 ? 20.205 -18.127 -37.009 1.00 88.69 292 LEU A C 1
ATOM 2222 O O . LEU A 1 292 ? 20.891 -17.878 -37.996 1.00 88.69 292 LEU A O 1
ATOM 2226 N N . ARG A 1 293 ? 20.749 -18.570 -35.865 1.00 82.88 293 ARG A N 1
ATOM 2227 C CA . ARG A 1 293 ? 22.198 -18.814 -35.683 1.00 82.88 293 ARG A CA 1
ATOM 2228 C C . ARG A 1 293 ? 22.793 -19.840 -36.651 1.00 82.88 293 ARG A C 1
ATOM 2230 O O . ARG A 1 293 ? 24.006 -19.853 -36.828 1.00 82.88 293 ARG A O 1
ATOM 2237 N N . HIS A 1 294 ? 21.967 -20.707 -37.229 1.00 71.00 294 HIS A N 1
ATOM 2238 C CA . HIS A 1 294 ? 22.402 -21.766 -38.142 1.00 71.00 294 HIS A CA 1
ATOM 2239 C C . HIS A 1 294 ? 22.175 -21.428 -39.620 1.00 71.00 294 HIS A C 1
ATOM 2241 O O . HIS A 1 294 ? 22.524 -22.223 -40.487 1.00 71.00 294 HIS A O 1
ATOM 2247 N N . THR A 1 295 ? 21.609 -20.258 -39.914 1.00 66.44 295 THR A N 1
ATOM 2248 C CA . THR A 1 295 ? 21.552 -19.706 -41.270 1.00 66.44 295 THR A CA 1
ATOM 2249 C C . THR A 1 295 ? 22.852 -18.950 -41.515 1.00 66.44 295 THR A C 1
ATOM 2251 O O . THR A 1 295 ? 23.138 -17.981 -40.817 1.00 66.44 295 THR A O 1
ATOM 2254 N N . GLU A 1 296 ? 23.672 -19.429 -42.450 1.00 50.59 296 GLU A N 1
ATOM 2255 C CA . GLU A 1 296 ? 24.990 -18.850 -42.723 1.00 50.59 296 GLU A CA 1
ATOM 2256 C C . GLU A 1 296 ? 24.898 -17.349 -43.059 1.00 50.59 296 GLU A C 1
ATOM 2258 O O . GLU A 1 296 ? 24.038 -16.952 -43.853 1.00 50.59 296 GLU A O 1
ATOM 2263 N N . PRO A 1 297 ? 25.784 -16.501 -42.504 1.00 52.41 297 PRO A N 1
ATOM 2264 C CA . PRO A 1 297 ? 25.918 -15.133 -42.972 1.00 52.41 297 PRO A CA 1
ATOM 2265 C C . PRO A 1 297 ? 26.509 -15.160 -44.385 1.00 52.41 297 PRO A C 1
ATOM 2267 O O . PRO A 1 297 ? 27.642 -15.596 -44.596 1.00 52.41 297 PRO A O 1
ATOM 2270 N N . ILE A 1 298 ? 25.742 -14.690 -45.368 1.00 49.44 298 ILE A N 1
ATOM 2271 C CA . ILE A 1 298 ? 26.264 -14.470 -46.715 1.00 49.44 298 ILE A CA 1
ATOM 2272 C C . ILE A 1 298 ? 27.222 -13.285 -46.619 1.00 49.44 298 ILE A C 1
ATOM 2274 O O . ILE A 1 298 ? 26.797 -12.141 -46.491 1.00 49.44 298 ILE A O 1
ATOM 2278 N N . SER A 1 299 ? 28.526 -13.552 -46.692 1.00 44.22 299 SER A N 1
ATOM 2279 C CA . SER A 1 299 ? 29.504 -12.506 -46.984 1.00 44.22 299 SER A CA 1
ATOM 2280 C C . SER A 1 299 ? 29.240 -12.022 -48.406 1.00 44.22 299 SER A C 1
ATOM 2282 O O . SER A 1 299 ? 29.647 -12.666 -49.374 1.00 44.22 299 SER A O 1
ATOM 2284 N N . SER A 1 300 ? 28.500 -10.923 -48.552 1.00 41.81 300 SER A N 1
ATOM 2285 C CA . SER A 1 300 ? 28.367 -10.276 -49.851 1.00 41.81 300 SER A CA 1
ATOM 2286 C C . SER A 1 300 ? 29.758 -9.792 -50.278 1.00 41.81 300 SER A C 1
ATOM 2288 O O . SER A 1 300 ? 30.484 -9.153 -49.516 1.00 41.81 300 SER A O 1
ATOM 2290 N N . SER A 1 301 ? 30.183 -10.131 -51.493 1.00 37.50 301 SER A N 1
ATOM 2291 C CA . SER A 1 301 ? 31.508 -9.803 -52.038 1.00 37.50 301 SER A CA 1
ATOM 2292 C C . SER A 1 301 ? 31.646 -8.319 -52.427 1.00 37.50 301 SER A C 1
ATOM 2294 O O . SER A 1 301 ? 32.283 -7.988 -53.424 1.00 37.50 301 SER A O 1
ATOM 2296 N N . GLY A 1 302 ? 31.025 -7.420 -51.659 1.00 45.75 302 GLY A N 1
ATOM 2297 C CA . GLY A 1 302 ? 30.910 -5.993 -51.936 1.00 45.75 302 GLY A CA 1
ATOM 2298 C C . GLY A 1 302 ? 30.888 -5.154 -50.659 1.00 45.75 302 GLY A C 1
ATOM 2299 O O . GLY A 1 302 ? 29.894 -4.505 -50.375 1.00 45.75 302 GLY A O 1
ATOM 2300 N N . GLY A 1 303 ? 31.983 -5.162 -49.894 1.00 36.66 303 GLY A N 1
ATOM 2301 C CA . GLY A 1 303 ? 32.363 -4.089 -48.957 1.00 36.66 303 GLY A CA 1
ATOM 2302 C C . GLY A 1 303 ? 31.474 -3.798 -47.735 1.00 36.66 303 GLY A C 1
ATOM 2303 O O . GLY A 1 303 ? 31.850 -2.937 -46.942 1.00 36.66 303 GLY A O 1
ATOM 2304 N N . LEU A 1 304 ? 30.345 -4.483 -47.553 1.00 40.66 304 LEU A N 1
ATOM 2305 C CA . LEU A 1 304 ? 29.468 -4.364 -46.385 1.00 40.66 304 LEU A CA 1
ATOM 2306 C C . LEU A 1 304 ? 29.652 -5.592 -45.489 1.00 40.66 304 LEU A C 1
ATOM 2308 O O . LEU A 1 304 ? 29.284 -6.708 -45.852 1.00 40.66 304 LEU A O 1
ATOM 2312 N N . SER A 1 305 ? 30.264 -5.380 -44.326 1.00 39.41 305 SER A N 1
ATOM 2313 C CA . SER A 1 305 ? 30.366 -6.398 -43.283 1.00 39.41 305 SER A CA 1
ATOM 2314 C C . SER A 1 305 ? 29.084 -6.368 -42.453 1.00 39.41 305 SER A C 1
ATOM 2316 O O . SER A 1 305 ? 28.947 -5.531 -41.561 1.00 39.41 305 SER A O 1
ATOM 2318 N N . ASP A 1 306 ? 28.150 -7.272 -42.741 1.00 40.50 306 ASP A N 1
ATOM 2319 C CA . ASP A 1 306 ? 26.939 -7.443 -41.936 1.00 40.50 306 ASP A CA 1
ATOM 2320 C C . ASP A 1 306 ? 27.297 -8.124 -40.608 1.00 40.50 306 ASP A C 1
ATOM 2322 O O . ASP A 1 306 ? 27.546 -9.330 -40.532 1.00 40.50 306 ASP A O 1
ATOM 2326 N N . ALA A 1 307 ? 27.346 -7.338 -39.534 1.00 38.75 307 ALA A N 1
ATOM 2327 C CA . ALA A 1 307 ? 27.426 -7.854 -38.178 1.00 38.75 307 ALA A CA 1
ATOM 2328 C C . ALA A 1 307 ? 26.001 -8.071 -37.654 1.00 38.75 307 ALA A C 1
ATOM 2330 O O . ALA A 1 307 ? 25.329 -7.136 -37.224 1.00 38.75 307 ALA A O 1
ATOM 2331 N N . VAL A 1 308 ? 25.531 -9.319 -37.680 1.00 37.38 308 VAL A N 1
ATOM 2332 C CA . VAL A 1 308 ? 24.236 -9.682 -37.094 1.00 37.38 308 VAL A CA 1
ATOM 2333 C C . VAL A 1 308 ? 24.355 -9.654 -35.568 1.00 37.38 308 VAL A C 1
ATOM 2335 O O . VAL A 1 308 ? 24.859 -10.595 -34.952 1.00 37.38 308 VAL A O 1
ATOM 2338 N N . VAL A 1 309 ? 23.893 -8.568 -34.952 1.00 39.12 309 VAL A N 1
ATOM 2339 C CA . VAL A 1 309 ? 23.619 -8.505 -33.511 1.00 39.12 309 VAL A CA 1
ATOM 2340 C C . VAL A 1 309 ? 22.141 -8.853 -33.325 1.00 39.12 309 VAL A C 1
ATOM 2342 O O . VAL A 1 309 ? 21.282 -8.064 -33.702 1.00 39.12 309 VAL A O 1
ATOM 2345 N N . LEU A 1 310 ? 21.870 -10.062 -32.817 1.00 41.47 310 LEU A N 1
ATOM 2346 C CA . LEU A 1 310 ? 20.549 -10.528 -32.363 1.00 41.47 310 LEU A CA 1
ATOM 2347 C C . LEU A 1 310 ? 20.395 -10.317 -30.858 1.00 41.47 310 LEU A C 1
ATOM 2349 O O . LEU A 1 310 ? 21.315 -10.766 -30.128 1.00 41.47 310 LEU A O 1
#

Secondary structure (DSSP, 8-state):
-HHHHHHHHHHHHHHHHHHH-TT--HHHHHHHHHHHHHHHHHHHHHHHHHHHHHHSS-HHHHHTTEEEEETTTSSS--HHHHHHHHHS---SS-TTHHHHTTTGGGS-TTT---HHHHHHTEEEEE-PPPPPPP--S----S----THHHHHHHHHHHHHHHHHHHHHHHHHHHHHHHHHHHHHHHHHHHTS--------S-GGGT-S-SSEEEEEETTEEEEEEEEEEEEE-SHHHHHHT-SSHHHHHHHHHTTEEEEEEEEEEETTS-EEEEEEEEESSHHHHHHHHHHHTTS-----SSS-------

Nearest PDB structures (foldseek):
  8cyk-assembly1_B  TM=3.036E-01  e=8.005E-01  synthetic construct
  7z19-assembly1_A  TM=4.067E-01  e=1.884E+00  Escherichia coli
  4yha-assembly3_F  TM=3.598E-01  e=2.654E+00  Helicobacter pylori 26695
  7z15-assembly1_A  TM=3.527E-01  e=1.588E+00  Escherichia coli
  4xb6-assembly1_E  TM=3.596E-01  e=3.149E+00  Escherichia coli str. K-12 substr. MG1655

InterPro domains:
  IPR010432 RDD [PF06271] (12-121)

Foldseek 3Di:
DVLVVLLCLQCVLLVVVVVPPPPDDPVVNCVVNVVSVVCSVVVVLCLQLVCLQPPQDHLVCVVVQKGKDALVPLDHRLHNVLSCQLPPDDPDPDPPCVVCVVVQQPPDPPQSDGPSCVRSNIGMDRNDDDPDPPPPDDDDDDDPPPCVVVVVSRVVSVVVSVVVSVVVVVVCVVVSCCSSCVSVVVVVVVVVDPPVVPPPPDPCVPAVDPFWDWDQDPNDIWIKGWPDKDKFQALVQCQVPDPDPQLNVLCVVLAWGIKMKIWIATPVRQIEIEIDTDGPDPVSVVSSVVSVVPVDDPPDPPRHDYDYDD

Mean predicted aligned error: 17.72 Å